Protein 6SE1 (pdb70)

Solvent-accessible surface area: 11658 Å² total; per-residue (Å²): 87,124,24,62,89,15,124,84,7,89,115,93,23,129,46,42,135,14,6,56,28,62,88,5,12,30,22,109,60,115,38,5,80,98,76,29,2,18,79,118,36,109,69,0,0,0,0,2,0,6,12,11,0,0,2,2,31,20,0,0,28,77,22,14,107,107,120,71,32,102,36,59,19,0,0,18,1,10,3,61,0,4,0,0,38,40,128,15,131,3,81,94,123,44,44,0,60,72,17,3,77,46,2,28,86,8,0,127,130,14,92,3,59,0,0,0,0,4,2,19,4,114,28,122,14,17,27,160,71,59,112,105,1,16,62,24,0,50,92,2,8,85,70,0,93,137,9,3,99,141,16,67,7,0,2,1,1,3,9,12,3,6,105,38,49,0,1,114,11,0,10,55,36,51,81,117,103,154,142,87,3,75,98,57,7,91,76,18,31,20,88,70,0,43,100,6,3,57,58,1,47,118,54,0,74,98,40,47,15,66,35,9,22,0,30,120,15,4,20,82,145,71,6,1,10,0,13,72,23,140,7,8,85,90,0,6,4,0,0,96,1,18,10,3,100,36,0,0,30,56,0,0,116,89,1,0,99,110,1,19,170

InterPro domains:
  IPR002656 Acyltransferase 3 domain [PF01757] (9-330)
  IPR036514 SGNH hydrolase superfamily [G3DSA:3.40.50.1110] (411-636)
  IPR043968 SGNH domain [PF19040] (414-631)
  IPR050879 Acyltransferase 3 [PTHR23028] (4-528)

Radius of gyration: 17.95 Å; Cα contacts (8 Å, |Δi|>4): 524; chains: 1; bounding box: 44×38×51 Å

CATH classification: 3.40.50.1110

Structure (mmCIF, N/CA/C/O backbone):
data_6SE1
#
_entry.id   6SE1
#
_cell.length_a   55.740
_cell.length_b   58.430
_cell.length_c   90.030
_cell.angle_alpha   90.000
_cell.angle_beta   90.000
_cell.angle_gamma   90.000
#
_symmetry.space_group_name_H-M   'P 21 21 21'
#
loop_
_entity.id
_entity.type
_entity.pdbx_description
1 polymer 'Putative lipopolysaccharide modification acyltransferase'
2 non-polymer 'SULFATE ION'
3 non-polymer DI(HYDROXYETHYL)ETHER
4 water water
#
loop_
_atom_site.group_PDB
_atom_site.id
_atom_site.type_symbol
_atom_site.label_atom_id
_atom_site.label_alt_id
_atom_site.label_comp_id
_atom_site.label_asym_id
_atom_site.label_entity_id
_atom_site.label_seq_id
_atom_site.pdbx_PDB_ins_code
_atom_site.Cartn_x
_atom_site.Cartn_y
_atom_site.Cartn_z
_atom_site.occupancy
_atom_site.B_iso_or_equiv
_atom_site.auth_seq_id
_atom_site.auth_comp_id
_atom_site.auth_asym_id
_atom_site.auth_atom_id
_atom_site.pdbx_PDB_model_num
ATOM 1 N N . GLY A 1 1 ? 17.669 52.422 6.644 1.000 42.869 380 GLY A N 1
ATOM 2 C CA . GLY A 1 1 ? 17.374 53.713 5.964 1.000 32.892 380 GLY A CA 1
ATOM 3 C C . GLY A 1 1 ? 16.340 53.546 4.860 1.000 29.368 380 GLY A C 1
ATOM 4 O O . GLY A 1 1 ? 15.264 52.965 5.116 1.000 30.466 380 GLY A O 1
ATOM 10 N N . GLU A 1 2 ? 16.650 54.034 3.660 1.000 26.108 381 GLU A N 1
ATOM 11 C CA . GLU A 1 2 ? 15.746 53.954 2.483 1.000 23.567 381 GLU A CA 1
ATOM 12 C C . GLU A 1 2 ? 15.505 52.485 2.108 1.000 19.398 381 GLU A C 1
ATOM 13 O O . GLU A 1 2 ? 14.361 52.166 1.747 1.000 20.377 381 GLU A O 1
ATOM 25 N N . TYR A 1 3 ? 16.514 51.609 2.198 1.000 17.475 382 TYR A N 1
ATOM 26 C CA . TYR A 1 3 ? 16.338 50.182 1.812 1.000 16.136 382 TYR A CA 1
ATOM 27 C C . TYR A 1 3 ? 15.356 49.513 2.789 1.000 15.667 382 TYR A C 1
ATOM 28 O O . TYR A 1 3 ? 14.444 48.797 2.344 1.000 15.470 382 TYR A O 1
ATOM 46 N N . ALA A 1 4 ? 15.495 49.755 4.098 1.000 16.889 383 ALA A N 1
ATOM 47 C CA . ALA A 1 4 ? 14.649 49.111 5.135 1.000 18.312 383 ALA A CA 1
ATOM 48 C C . ALA A 1 4 ? 13.172 49.538 5.016 1.000 18.192 383 ALA A C 1
ATOM 49 O O . ALA A 1 4 ? 12.281 48.769 5.462 1.000 19.873 383 ALA A O 1
ATOM 56 N N . SER A 1 5 ? 12.897 50.707 4.436 1.000 17.991 384 SER A N 1
ATOM 57 C CA A SER A 1 5 ? 11.522 51.263 4.316 0.500 18.585 384 SER A CA 1
ATOM 58 C CA B SER A 1 5 ? 11.522 51.266 4.315 0.500 18.637 384 SER A CA 1
ATOM 59 C C . SER A 1 5 ? 10.722 50.575 3.197 1.000 17.331 384 SER A C 1
ATOM 60 O O . SER A 1 5 ? 9.489 50.739 3.170 1.000 18.974 384 SER A O 1
ATOM 74 N N . VAL A 1 6 ? 11.373 49.845 2.286 1.000 14.789 385 VAL A N 1
ATOM 75 C CA . VAL A 1 6 ? 10.632 49.161 1.186 1.000 13.108 385 VAL A CA 1
ATOM 76 C C . VAL A 1 6 ? 10.165 47.789 1.693 1.000 13.416 385 VAL A C 1
ATOM 77 O O . VAL A 1 6 ? 10.941 46.813 1.613 1.000 15.636 385 VAL A O 1
ATOM 90 N N . THR A 1 7 ? 8.925 47.707 2.174 1.000 14.074 386 THR A N 1
ATOM 91 C CA . THR A 1 7 ? 8.365 46.473 2.786 1.000 15.711 386 THR A CA 1
ATOM 92 C C . THR A 1 7 ? 7.309 45.828 1.877 1.000 15.753 386 THR A C 1
ATOM 93 O O . THR A 1 7 ? 7.056 44.613 2.064 1.000 20.147 386 THR A O 1
ATOM 104 N N . ASP A 1 8 ? 6.745 46.565 0.904 1.000 12.434 387 ASP A N 1
ATOM 105 C CA . ASP A 1 8 ? 5.761 46.039 -0.081 1.000 11.799 387 ASP A CA 1
ATOM 106 C C . ASP A 1 8 ? 6.375 46.225 -1.474 1.000 10.896 387 ASP A C 1
ATOM 107 O O . ASP A 1 8 ? 6.149 47.284 -2.115 1.000 11.449 387 ASP A O 1
ATOM 116 N N . VAL A 1 9 ? 7.196 45.275 -1.925 1.000 10.487 388 VAL A N 1
ATOM 117 C CA . VAL A 1 9 ? 8.004 45.467 -3.164 1.000 10.388 388 VAL A CA 1
ATOM 118 C C . VAL A 1 9 ? 7.081 45.601 -4.388 1.000 10.185 388 VAL A C 1
ATOM 119 O O . VAL A 1 9 ? 7.425 46.388 -5.318 1.000 10.482 388 VAL A O 1
ATOM 132 N N . TYR A 1 10 ? 5.974 44.864 -4.456 1.000 10.576 389 TYR A N 1
ATOM 133 C CA . TYR A 1 10 ? 5.139 44.873 -5.692 1.000 10.967 389 TYR A CA 1
ATOM 134 C C . TYR A 1 10 ? 4.467 46.248 -5.833 1.000 11.229 389 TYR A C 1
ATOM 135 O O . TYR A 1 10 ? 4.415 46.802 -6.953 1.000 11.607 389 TYR A O 1
ATOM 153 N N . ASN A 1 11 ? 4.004 46.834 -4.727 1.000 11.503 390 ASN A N 1
ATOM 154 C CA . ASN A 1 11 ? 3.432 48.203 -4.758 1.000 12.572 390 ASN A CA 1
ATOM 155 C C . ASN A 1 11 ? 4.550 49.219 -5.034 1.000 11.234 390 ASN A C 1
ATOM 156 O O . ASN A 1 11 ? 4.375 50.079 -5.911 1.000 12.281 390 ASN A O 1
ATOM 167 N N . TYR A 1 12 ? 5.688 49.127 -4.342 1.000 11.076 391 TYR A N 1
ATOM 168 C CA . TYR A 1 12 ? 6.773 50.135 -4.479 1.000 11.042 391 TYR A CA 1
ATOM 169 C C . TYR A 1 12 ? 7.254 50.229 -5.932 1.000 10.797 391 TYR A C 1
ATOM 170 O O . TYR A 1 12 ? 7.403 51.351 -6.454 1.000 12.088 391 TYR A O 1
ATOM 188 N N . TYR A 1 13 ? 7.525 49.087 -6.554 1.000 10.520 392 TYR A N 1
ATOM 189 C CA . TYR A 1 13 ? 8.113 49.027 -7.921 1.000 10.744 392 TYR A CA 1
ATOM 190 C C . TYR A 1 13 ? 7.017 49.056 -9.005 1.000 10.687 392 TYR A C 1
ATOM 191 O O . TYR A 1 13 ? 7.366 48.920 -10.193 1.000 12.523 392 TYR A O 1
ATOM 209 N N . LYS A 1 14 ? 5.736 49.253 -8.669 1.000 10.255 393 LYS A N 1
ATOM 210 C CA . LYS A 1 14 ? 4.634 49.327 -9.683 1.000 10.106 393 LYS A CA 1
ATOM 211 C C . LYS A 1 14 ? 4.720 48.093 -10.605 1.000 9.773 393 LYS A C 1
ATOM 212 O O . LYS A 1 14 ? 4.800 48.226 -11.852 1.000 10.081 393 LYS A O 1
ATOM 231 N N . TYR A 1 15 ? 4.700 46.901 -10.011 1.000 10.333 394 TYR A N 1
ATOM 232 C CA . TYR A 1 15 ? 5.032 45.620 -10.696 1.000 11.120 394 TYR A CA 1
ATOM 233 C C . TYR A 1 15 ? 4.073 45.332 -11.861 1.000 10.158 394 TYR A C 1
ATOM 234 O O . TYR A 1 15 ? 4.519 44.775 -12.892 1.000 11.694 394 TYR A O 1
ATOM 252 N N . GLY A 1 16 ? 2.790 45.665 -11.727 1.000 9.766 395 GLY A N 1
ATOM 253 C CA . GLY A 1 16 ? 1.863 45.522 -12.870 1.000 9.722 395 GLY A CA 1
ATOM 254 C C . GLY A 1 16 ? 2.303 46.368 -14.066 1.000 9.303 395 GLY A C 1
ATOM 255 O O . GLY A 1 16 ? 2.425 45.855 -15.215 1.000 9.739 395 GLY A O 1
ATOM 259 N N . GLU A 1 17 ? 2.542 47.659 -13.843 1.000 9.190 396 GLU A N 1
ATOM 260 C CA . GLU A 1 17 ? 3.020 48.558 -14.927 1.000 9.309 396 GLU A CA 1
ATOM 261 C C . GLU A 1 17 ? 4.340 48.016 -15.498 1.000 8.507 396 GLU A C 1
ATOM 262 O O . GLU A 1 17 ? 4.531 48.057 -16.747 1.000 8.950 396 GLU A O 1
ATOM 274 N N . LEU A 1 18 ? 5.239 47.533 -14.638 1.000 8.888 397 LEU A N 1
ATOM 275 C CA A LEU A 1 18 ? 6.567 47.073 -15.125 0.500 9.841 397 LEU A CA 1
ATOM 276 C CA B LEU A 1 18 ? 6.563 47.001 -15.047 0.500 9.738 397 LEU A CA 1
ATOM 277 C C . LEU A 1 18 ? 6.395 45.984 -16.194 1.000 8.849 397 LEU A C 1
ATOM 278 O O . LEU A 1 18 ? 7.177 46.006 -17.175 1.000 9.925 397 LEU A O 1
ATOM 308 N N . LEU A 1 19 ? 5.448 45.064 -16.032 1.000 8.162 398 LEU A N 1
ATOM 309 C CA . LEU A 1 19 ? 5.282 43.890 -16.930 1.000 8.239 398 LEU A CA 1
ATOM 310 C C . LEU A 1 19 ? 4.260 44.148 -18.059 1.000 8.279 398 LEU A C 1
ATOM 311 O O . LEU A 1 19 ? 4.070 43.251 -18.916 1.000 8.657 398 LEU A O 1
ATOM 327 N N . ARG A 1 20 ? 3.617 45.314 -18.073 1.000 8.759 399 ARG A N 1
ATOM 328 C CA . ARG A 1 20 ? 2.439 45.620 -18.943 1.000 8.762 399 ARG A CA 1
ATOM 329 C C . ARG A 1 20 ? 1.269 44.686 -18.565 1.000 8.471 399 ARG A C 1
ATOM 330 O O . ARG A 1 20 ? 0.482 44.247 -19.444 1.000 8.628 399 ARG A O 1
ATOM 351 N N . GLY A 1 21 ? 1.097 44.454 -17.264 1.000 8.990 400 GLY A N 1
ATOM 352 C CA . GLY A 1 21 ? -0.083 43.753 -16.723 1.000 9.461 400 GLY A CA 1
ATOM 353 C C . GLY A 1 21 ? -1.394 44.422 -17.111 1.000 10.151 400 GLY A C 1
ATOM 354 O O . GLY A 1 21 ? -1.458 45.673 -17.199 1.000 10.597 400 GLY A O 1
ATOM 358 N N . GLY A 1 22 ? -2.394 43.608 -17.441 1.000 10.754 401 GLY A N 1
ATOM 359 C CA . GLY A 1 22 ? -3.722 44.092 -17.850 1.000 11.875 401 GLY A CA 1
ATOM 360 C C . GLY A 1 22 ? -3.763 44.592 -19.289 1.000 10.370 401 GLY A C 1
ATOM 361 O O . GLY A 1 22 ? -4.864 44.979 -19.721 1.000 12.066 401 GLY A O 1
ATOM 365 N N . ILE A 1 23 ? -2.620 44.619 -19.993 1.000 9.182 402 ILE A N 1
ATOM 366 C CA . ILE A 1 23 ? -2.504 45.134 -21.392 1.000 9.476 402 ILE A CA 1
ATOM 367 C C . ILE A 1 23 ? -2.035 43.984 -22.300 1.000 9.255 402 ILE A C 1
ATOM 368 O O . ILE A 1 23 ? -2.811 43.553 -23.183 1.000 9.676 402 ILE A O 1
ATOM 384 N N . CYS A 1 24 ? -0.817 43.478 -22.068 1.000 8.955 403 CYS A N 1
ATOM 385 C CA . CYS A 1 24 ? -0.241 42.338 -22.837 1.000 9.299 403 CYS A CA 1
ATOM 386 C C . CYS A 1 24 ? 0.108 41.142 -21.938 1.000 8.852 403 CYS A C 1
ATOM 387 O O . CYS A 1 24 ? 0.284 40.018 -22.469 1.000 10.234 403 CYS A O 1
ATOM 394 N N . HIS A 1 25 ? 0.216 41.350 -20.625 1.000 8.305 404 HIS A N 1
ATOM 395 C CA . HIS A 1 25 ? 0.637 40.310 -19.653 1.000 8.221 404 HIS A CA 1
ATOM 396 C C . HIS A 1 25 ? -0.596 39.844 -18.868 1.000 8.240 404 HIS A C 1
ATOM 397 O O . HIS A 1 25 ? -1.295 40.689 -18.264 1.000 8.884 404 HIS A O 1
ATOM 412 N N . SER A 1 26 ? -0.869 38.544 -18.878 1.000 8.389 405 SER A N 1
ATOM 413 C CA . SER A 1 26 ? -2.013 37.923 -18.154 1.000 8.713 405 SER A CA 1
ATOM 414 C C . SER A 1 26 ? -3.352 38.519 -18.638 1.000 9.656 405 SER A C 1
ATOM 415 O O . SER A 1 26 ? -4.172 38.936 -17.794 1.000 10.979 405 SER A O 1
ATOM 423 N N . VAL A 1 27 ? -3.575 38.530 -19.966 1.000 9.466 406 VAL A N 1
ATOM 424 C CA . VAL A 1 27 ? -4.853 39.018 -20.568 1.000 10.301 406 VAL A CA 1
ATOM 425 C C . VAL A 1 27 ? -5.491 37.929 -21.441 1.000 10.247 406 VAL A C 1
ATOM 426 O O . VAL A 1 27 ? -4.802 36.991 -21.892 1.000 10.399 406 VAL A O 1
ATOM 439 N N . GLN A 1 28 ? -6.786 38.091 -21.714 1.000 10.376 407 GLN A N 1
ATOM 440 C CA . GLN A 1 28 ? -7.519 37.242 -22.687 1.000 11.712 407 GLN A CA 1
ATOM 441 C C . GLN A 1 28 ? -7.031 37.559 -24.113 1.000 10.790 407 GLN A C 1
ATOM 442 O O . GLN A 1 28 ? -6.591 38.696 -24.392 1.000 10.978 407 GLN A O 1
ATOM 456 N N . LEU A 1 29 ? -7.122 36.577 -25.008 1.000 11.300 408 LEU A N 1
ATOM 457 C CA . LEU A 1 29 ? -6.588 36.709 -26.393 1.000 11.645 408 LEU A CA 1
ATOM 458 C C . LEU A 1 29 ? -7.248 37.882 -27.139 1.000 12.098 408 LEU A C 1
ATOM 459 O O . LEU A 1 29 ? -6.516 38.625 -27.828 1.000 11.822 408 LEU A O 1
ATOM 475 N N . THR A 1 30 ? -8.566 38.075 -27.038 1.000 11.918 409 THR A N 1
ATOM 476 C CA . THR A 1 30 ? -9.220 39.185 -27.789 1.000 12.935 409 THR A CA 1
ATOM 477 C C . THR A 1 30 ? -8.705 40.549 -27.288 1.000 11.657 409 THR A C 1
ATOM 478 O O . THR A 1 30 ? -8.582 41.490 -28.103 1.000 12.858 409 THR A O 1
ATOM 489 N N . ALA A 1 31 ? -8.362 40.670 -25.999 1.000 11.209 410 ALA A N 1
ATOM 490 C CA . ALA A 1 31 ? -7.777 41.912 -25.433 1.000 11.284 410 ALA A CA 1
ATOM 491 C C . ALA A 1 31 ? -6.341 42.088 -25.954 1.000 11.059 410 ALA A C 1
ATOM 492 O O . ALA A 1 31 ? -5.984 43.206 -26.372 1.000 11.422 410 ALA A O 1
ATOM 499 N N . ALA A 1 32 ? -5.523 41.030 -25.935 1.000 10.687 411 ALA A N 1
ATOM 500 C CA . ALA A 1 32 ? -4.126 41.079 -26.430 1.000 11.044 411 ALA A CA 1
ATOM 501 C C . ALA A 1 32 ? -4.114 41.619 -27.870 1.000 11.081 411 ALA A C 1
ATOM 502 O O . ALA A 1 32 ? -3.300 42.506 -28.210 1.000 11.536 411 ALA A O 1
ATOM 509 N N . ILE A 1 33 ? -4.980 41.089 -28.730 1.000 10.901 412 ILE A N 1
ATOM 510 C CA A ILE A 1 33 ? -4.970 41.499 -30.162 0.500 11.156 412 ILE A CA 1
ATOM 511 C CA B ILE A 1 33 ? -5.039 41.481 -30.170 0.500 11.620 412 ILE A CA 1
ATOM 512 C C . ILE A 1 33 ? -5.469 42.951 -30.279 1.000 11.243 412 ILE A C 1
ATOM 513 O O . ILE A 1 33 ? -4.800 43.750 -30.978 1.000 11.291 412 ILE A O 1
ATOM 543 N N . SER A 1 34 ? -6.575 43.300 -29.622 1.000 11.083 413 SER A N 1
ATOM 544 C CA . SER A 1 34 ? -7.157 44.669 -29.682 1.000 11.650 413 SER A CA 1
ATOM 545 C C . SER A 1 34 ? -6.164 45.717 -29.136 1.000 11.153 413 SER A C 1
ATOM 546 O O . SER A 1 34 ? -6.109 46.848 -29.661 1.000 12.640 413 SER A O 1
ATOM 554 N N . ASN A 1 35 ? -5.376 45.358 -28.117 1.000 10.843 414 ASN A N 1
ATOM 555 C CA . ASN A 1 35 ? -4.411 46.290 -27.477 1.000 10.667 414 ASN A CA 1
ATOM 556 C C . ASN A 1 35 ? -3.133 46.459 -28.315 1.000 10.913 414 ASN A C 1
ATOM 557 O O . ASN A 1 35 ? -2.270 47.259 -27.916 1.000 13.168 414 ASN A O 1
ATOM 568 N N . GLY A 1 36 ? -2.967 45.732 -29.425 1.000 10.386 415 GLY A N 1
ATOM 569 C CA . GLY A 1 36 ? -1.775 45.894 -30.288 1.000 11.302 415 GLY A CA 1
ATOM 570 C C . GLY A 1 36 ? -0.552 45.128 -29.791 1.000 11.102 415 GLY A C 1
ATOM 571 O O . GLY A 1 36 ? 0.577 45.505 -30.137 1.000 12.509 415 GLY A O 1
ATOM 575 N N . CYS A 1 37 ? -0.745 44.057 -29.020 1.000 10.270 416 CYS A N 1
ATOM 576 C CA . CYS A 1 37 ? 0.363 43.264 -28.431 1.000 10.649 416 CYS A CA 1
ATOM 577 C C . CYS A 1 37 ? 1.029 42.347 -29.463 1.000 10.392 416 CYS A C 1
ATOM 578 O O . CYS A 1 37 ? 2.154 41.877 -29.209 1.000 11.365 416 CYS A O 1
ATOM 585 N N . ILE A 1 38 ? 0.353 42.053 -30.572 1.000 10.178 417 ILE A N 1
ATOM 586 C CA . ILE A 1 38 ? 0.891 41.158 -31.639 1.000 10.852 417 ILE A CA 1
ATOM 587 C C . ILE A 1 38 ? 1.072 41.999 -32.904 1.000 11.341 417 ILE A C 1
ATOM 588 O O . ILE A 1 38 ? 0.071 42.329 -33.569 1.000 13.565 417 ILE A O 1
ATOM 604 N N . LYS A 1 39 ? 2.317 42.367 -33.195 1.000 11.127 418 LYS A N 1
ATOM 605 C CA . LYS A 1 39 ? 2.633 43.191 -34.391 1.000 11.536 418 LYS A CA 1
ATOM 606 C C . LYS A 1 39 ? 2.706 42.289 -35.630 1.000 12.005 418 LYS A C 1
ATOM 607 O O . LYS A 1 39 ? 3.033 41.090 -35.514 1.000 12.018 418 LYS A O 1
ATOM 626 N N . ASN A 1 40 ? 2.474 42.855 -36.808 1.000 14.102 419 ASN A N 1
ATOM 627 C CA . ASN A 1 40 ? 2.623 42.068 -38.061 1.000 16.426 419 ASN A CA 1
ATOM 628 C C . ASN A 1 40 ? 3.695 42.663 -38.989 1.000 17.760 419 ASN A C 1
ATOM 629 O O . ASN A 1 40 ? 3.920 42.058 -40.028 1.000 20.739 419 ASN A O 1
ATOM 640 N N . GLY A 1 41 ? 4.401 43.726 -38.604 1.000 19.208 420 GLY A N 1
ATOM 641 C CA . GLY A 1 41 ? 5.445 44.334 -39.454 1.000 20.462 420 GLY A CA 1
ATOM 642 C C . GLY A 1 41 ? 6.739 43.523 -39.566 1.000 19.521 420 GLY A C 1
ATOM 643 O O . GLY A 1 41 ? 6.889 42.471 -38.902 1.000 21.191 420 GLY A O 1
ATOM 647 N N . LYS A 1 42 ? 7.652 44.003 -40.427 1.000 19.796 421 LYS A N 1
ATOM 648 C CA . LYS A 1 42 ? 9.069 43.543 -40.530 1.000 17.832 421 LYS A CA 1
ATOM 649 C C . LYS A 1 42 ? 9.810 43.874 -39.220 1.000 14.586 421 LYS A C 1
ATOM 650 O O . LYS A 1 42 ? 9.352 44.744 -38.440 1.000 14.781 421 LYS A O 1
ATOM 659 N N . HIS A 1 43 ? 10.950 43.221 -38.996 1.000 13.336 422 HIS A N 1
ATOM 660 C CA . HIS A 1 43 ? 11.842 43.482 -37.831 1.000 13.122 422 HIS A CA 1
ATOM 661 C C . HIS A 1 43 ? 11.065 43.340 -36.509 1.000 11.653 422 HIS A C 1
ATOM 662 O O . HIS A 1 43 ? 11.315 44.112 -35.554 1.000 11.951 422 HIS A O 1
ATOM 677 N N . ASN A 1 44 ? 10.225 42.310 -36.421 1.000 11.226 423 ASN A N 1
ATOM 678 C CA . ASN A 1 44 ? 9.391 42.002 -35.226 1.000 10.846 423 ASN A CA 1
ATOM 679 C C . ASN A 1 44 ? 10.128 41.027 -34.295 1.000 10.137 423 ASN A C 1
ATOM 680 O O . ASN A 1 44 ? 10.493 39.914 -34.747 1.000 10.817 423 ASN A O 1
ATOM 691 N N . ILE A 1 45 ? 10.318 41.440 -33.031 1.000 10.296 424 ILE A N 1
ATOM 692 C CA . ILE A 1 45 ? 10.863 40.592 -31.934 1.000 10.020 424 ILE A CA 1
ATOM 693 C C . ILE A 1 45 ? 9.681 40.178 -31.041 1.000 9.502 424 ILE A C 1
ATOM 694 O O . ILE A 1 45 ? 9.063 41.058 -30.410 1.000 9.840 424 ILE A O 1
ATOM 710 N N . PHE A 1 46 ? 9.349 38.889 -31.038 1.000 9.092 425 PHE A N 1
ATOM 711 C CA . PHE A 1 46 ? 8.115 38.329 -30.416 1.000 9.373 425 PHE A CA 1
ATOM 712 C C . PHE A 1 46 ? 8.500 37.651 -29.097 1.000 9.271 425 PHE A C 1
ATOM 713 O O . PHE A 1 46 ? 9.099 36.556 -29.128 1.000 9.675 425 PHE A O 1
ATOM 730 N N . ILE A 1 47 ? 8.187 38.298 -27.968 1.000 8.744 426 ILE A N 1
ATOM 731 C CA . ILE A 1 47 ? 8.499 37.763 -26.617 1.000 8.874 426 ILE A CA 1
ATOM 732 C C . ILE A 1 47 ? 7.415 36.776 -26.163 1.000 8.637 426 ILE A C 1
ATOM 733 O O . ILE A 1 47 ? 6.226 37.152 -26.156 1.000 8.930 426 ILE A O 1
ATOM 749 N N . ILE A 1 48 ? 7.816 35.580 -25.717 1.000 8.432 427 ILE A N 1
ATOM 750 C CA . ILE A 1 48 ? 6.882 34.594 -25.092 1.000 8.675 427 ILE A CA 1
ATOM 751 C C . ILE A 1 48 ? 7.470 34.056 -23.777 1.000 8.170 427 ILE A C 1
ATOM 752 O O . ILE A 1 48 ? 8.685 33.899 -23.649 1.000 8.986 427 ILE A O 1
ATOM 768 N N . GLY A 1 49 ? 6.582 33.736 -22.834 1.000 8.179 428 GLY A N 1
ATOM 769 C CA . GLY A 1 49 ? 6.919 33.047 -21.578 1.000 8.162 428 GLY A CA 1
ATOM 770 C C . GLY A 1 49 ? 6.161 33.608 -20.389 1.000 7.667 428 GLY A C 1
ATOM 771 O O . GLY A 1 49 ? 5.020 34.070 -20.537 1.000 8.196 428 GLY A O 1
ATOM 775 N N . ASP A 1 50 ? 6.767 33.484 -19.205 1.000 8.079 429 ASP A N 1
ATOM 776 C CA . ASP A 1 50 ? 6.112 33.837 -17.924 1.000 8.057 429 ASP A CA 1
ATOM 777 C C . ASP A 1 50 ? 6.510 35.267 -17.513 1.000 7.986 429 ASP A C 1
ATOM 778 O O . ASP A 1 50 ? 6.879 36.089 -18.389 1.000 7.971 429 ASP A O 1
ATOM 787 N N . SER A 1 51 ? 6.416 35.637 -16.227 1.000 8.258 430 SER A N 1
ATOM 788 C CA A SER A 1 51 ? 6.773 37.014 -15.798 0.700 7.993 430 SER A CA 1
ATOM 789 C CA B SER A 1 51 ? 6.768 37.018 -15.797 0.300 8.424 430 SER A CA 1
ATOM 790 C C . SER A 1 51 ? 8.271 37.303 -15.992 1.000 8.236 430 SER A C 1
ATOM 791 O O . SER A 1 51 ? 8.629 38.487 -16.107 1.000 8.396 430 SER A O 1
ATOM 805 N N . TYR A 1 52 ? 9.141 36.284 -16.024 1.000 7.892 431 TYR A N 1
ATOM 806 C CA . TYR A 1 52 ? 10.578 36.511 -16.350 1.000 8.181 431 TYR A CA 1
ATOM 807 C C . TYR A 1 52 ? 10.708 36.993 -17.811 1.000 8.175 431 TYR A C 1
ATOM 808 O O . TYR A 1 52 ? 11.599 37.826 -18.122 1.000 8.992 431 TYR A O 1
ATOM 826 N N . ALA A 1 53 ? 9.862 36.491 -18.717 1.000 8.133 432 ALA A N 1
ATOM 827 C CA . ALA A 1 53 ? 9.846 36.973 -20.121 1.000 8.159 432 ALA A CA 1
ATOM 828 C C . ALA A 1 53 ? 9.262 38.392 -20.188 1.000 7.944 432 ALA A C 1
ATOM 829 O O . ALA A 1 53 ? 9.808 39.271 -20.889 1.000 8.329 432 ALA A O 1
ATOM 836 N N . ALA A 1 54 ? 8.166 38.647 -19.474 1.000 7.852 433 ALA A N 1
ATOM 837 C CA . ALA A 1 54 ? 7.567 40.004 -19.438 1.000 8.157 433 ALA A CA 1
ATOM 838 C C . ALA A 1 54 ? 8.610 41.026 -18.956 1.000 8.062 433 ALA A C 1
ATOM 839 O O . ALA A 1 54 ? 8.603 42.162 -19.446 1.000 8.546 433 ALA A O 1
ATOM 846 N N . ALA A 1 55 ? 9.458 40.664 -17.980 1.000 7.972 434 ALA A N 1
ATOM 847 C CA . ALA A 1 55 ? 10.469 41.584 -17.394 1.000 8.173 434 ALA A CA 1
ATOM 848 C C . ALA A 1 55 ? 11.538 42.005 -18.415 1.000 8.085 434 ALA A C 1
ATOM 849 O O . ALA A 1 55 ? 12.252 42.983 -18.138 1.000 8.874 434 ALA A O 1
ATOM 856 N N . LEU A 1 56 ? 11.647 41.299 -19.550 1.000 8.373 435 LEU A N 1
ATOM 857 C CA . LEU A 1 56 ? 12.598 41.673 -20.639 1.000 8.387 435 LEU A CA 1
ATOM 858 C C . LEU A 1 56 ? 12.101 42.908 -21.416 1.000 8.665 435 LEU A C 1
ATOM 859 O O . LEU A 1 56 ? 12.929 43.576 -22.076 1.000 9.425 435 LEU A O 1
ATOM 875 N N . PHE A 1 57 ? 10.792 43.155 -21.448 1.000 8.650 436 PHE A N 1
ATOM 876 C CA . PHE A 1 57 ? 10.217 44.222 -22.311 1.000 8.924 436 PHE A CA 1
ATOM 877 C C . PHE A 1 57 ? 10.920 45.572 -22.054 1.000 8.760 436 PHE A C 1
ATOM 878 O O . PHE A 1 57 ? 11.318 46.263 -23.016 1.000 9.606 436 PHE A O 1
ATOM 895 N N . ASN A 1 58 ? 11.049 45.986 -20.790 1.000 8.778 437 ASN A N 1
ATOM 896 C CA . ASN A 1 58 ? 11.565 47.349 -20.503 1.000 9.269 437 ASN A CA 1
ATOM 897 C C . ASN A 1 58 ? 12.959 47.549 -21.122 1.000 8.771 437 ASN A C 1
ATOM 898 O O . ASN A 1 58 ? 13.209 48.589 -21.776 1.000 9.996 437 ASN A O 1
ATOM 909 N N . GLY A 1 59 ? 13.877 46.616 -20.903 1.000 9.018 438 GLY A N 1
ATOM 910 C CA . GLY A 1 59 ? 15.261 46.753 -21.386 1.000 9.504 438 GLY A CA 1
ATOM 911 C C . GLY A 1 59 ? 15.337 46.717 -22.902 1.000 9.753 438 GLY A C 1
ATOM 912 O O . GLY A 1 59 ? 16.138 47.472 -23.484 1.000 10.376 438 GLY A O 1
ATOM 916 N N . LEU A 1 60 ? 14.550 45.854 -23.540 1.000 9.245 439 LEU A N 1
ATOM 917 C CA . LEU A 1 60 ? 14.570 45.774 -25.023 1.000 9.538 439 LEU A CA 1
ATOM 918 C C . LEU A 1 60 ? 14.026 47.074 -25.635 1.000 9.578 439 LEU A C 1
ATOM 919 O O . LEU A 1 60 ? 14.622 47.582 -26.620 1.000 10.793 439 LEU A O 1
ATOM 935 N N . SER A 1 61 ? 12.919 47.588 -25.098 1.000 9.659 440 SER A N 1
ATOM 936 C CA A SER A 1 61 ? 12.303 48.878 -25.512 0.500 10.191 440 SER A CA 1
ATOM 937 C CA B SER A 1 61 ? 12.334 48.858 -25.599 0.500 11.020 440 SER A CA 1
ATOM 938 C C . SER A 1 61 ? 13.332 50.011 -25.382 1.000 10.857 440 SER A C 1
ATOM 939 O O . SER A 1 61 ? 13.495 50.838 -26.303 1.000 11.776 440 SER A O 1
ATOM 953 N N . HIS A 1 62 ? 14.024 50.053 -24.239 1.000 11.285 441 HIS A N 1
ATOM 954 C CA . HIS A 1 62 ? 15.050 51.097 -23.974 1.000 11.776 441 HIS A CA 1
ATOM 955 C C . HIS A 1 62 ? 16.200 51.003 -24.987 1.000 11.576 441 HIS A C 1
ATOM 956 O O . HIS A 1 62 ? 16.659 52.064 -25.482 1.000 12.734 441 HIS A O 1
ATOM 971 N N . TYR A 1 63 ? 16.660 49.787 -25.274 1.000 11.712 442 TYR A N 1
ATOM 972 C CA . TYR A 1 63 ? 17.777 49.553 -26.229 1.000 11.866 442 TYR A CA 1
ATOM 973 C C . TYR A 1 63 ? 17.379 50.071 -27.623 1.000 12.212 442 TYR A C 1
ATOM 974 O O . TYR A 1 63 ? 18.145 50.825 -28.286 1.000 13.192 442 TYR A O 1
ATOM 992 N N . ILE A 1 64 ? 16.196 49.672 -28.095 1.000 11.632 443 ILE A N 1
ATOM 993 C CA . ILE A 1 64 ? 15.677 50.096 -29.431 1.000 12.502 443 ILE A CA 1
ATOM 994 C C . ILE A 1 64 ? 15.574 51.631 -29.486 1.000 13.510 443 ILE A C 1
ATOM 995 O O . 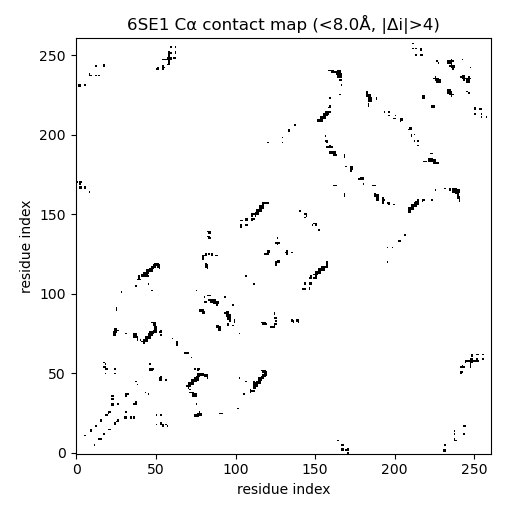ILE A 1 64 ? 16.039 52.246 -30.480 1.000 13.718 443 ILE A O 1
ATOM 1011 N N . ASP A 1 65 ? 14.994 52.258 -28.465 1.000 13.289 444 ASP A N 1
ATOM 1012 C CA . ASP A 1 65 ? 14.783 53.729 -28.430 1.000 14.987 444 ASP A CA 1
ATOM 1013 C C . ASP A 1 65 ? 16.147 54.437 -28.450 1.000 15.686 444 ASP A C 1
ATOM 1014 O O . ASP A 1 65 ? 16.296 55.406 -29.229 1.000 17.574 444 ASP A O 1
ATOM 1023 N N . ASN A 1 66 ? 17.107 53.988 -27.635 1.000 15.666 445 ASN A N 1
ATOM 1024 C CA . ASN A 1 66 ? 18.449 54.623 -27.516 1.000 16.850 445 ASN A CA 1
ATOM 1025 C C . ASN A 1 66 ? 19.213 54.519 -28.846 1.000 17.453 445 ASN A C 1
ATOM 1026 O O . ASN A 1 66 ? 19.926 55.489 -29.205 1.000 20.419 445 ASN A O 1
ATOM 1037 N N . LYS A 1 67 ? 19.068 53.408 -29.572 1.000 16.486 446 LYS A N 1
ATOM 1038 C CA . LYS A 1 67 ? 19.815 53.158 -30.838 1.000 18.078 446 LYS A CA 1
ATOM 1039 C C . LYS A 1 67 ? 19.113 53.832 -32.028 1.000 17.814 446 LYS A C 1
ATOM 1040 O O . LYS A 1 67 ? 19.736 53.911 -33.103 1.000 21.279 446 LYS A O 1
ATOM 1055 N N . GLY A 1 68 ? 17.865 54.284 -31.880 1.000 16.892 447 GLY A N 1
ATOM 1056 C CA . GLY A 1 68 ? 17.047 54.768 -33.013 1.000 17.313 447 GLY A CA 1
ATOM 1057 C C . GLY A 1 68 ? 16.744 53.650 -34.001 1.000 16.683 447 GLY A C 1
ATOM 1058 O O . GLY A 1 68 ? 16.650 53.903 -35.215 1.000 18.488 447 GLY A O 1
ATOM 1062 N N . SER A 1 69 ? 16.588 52.428 -33.498 1.000 15.684 448 SER A N 1
ATOM 1063 C CA . SER A 1 69 ? 16.356 51.210 -34.317 1.000 15.690 448 SER A CA 1
ATOM 1064 C C . SER A 1 69 ? 14.918 51.185 -34.855 1.000 15.698 448 SER A C 1
ATOM 1065 O O . SER A 1 69 ? 14.001 51.682 -34.169 1.000 15.967 448 SER A O 1
ATOM 107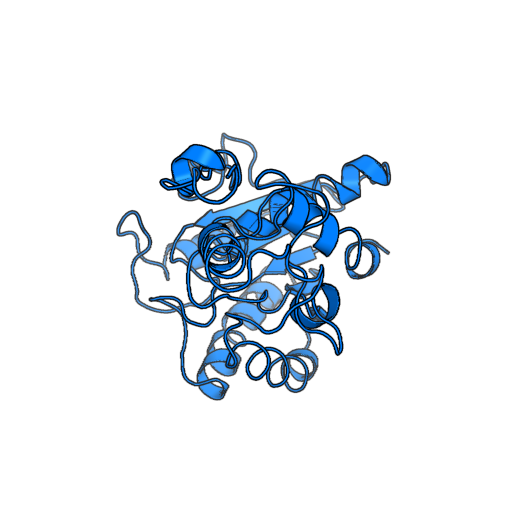3 N N . ASP A 1 70 ? 14.710 50.555 -36.015 1.000 16.002 449 ASP A N 1
ATOM 1074 C CA . ASP A 1 70 ? 13.357 50.341 -36.603 1.000 16.659 449 ASP A CA 1
ATOM 1075 C C . ASP A 1 70 ? 12.740 49.007 -36.138 1.000 15.239 449 ASP A C 1
ATOM 1076 O O . ASP A 1 70 ? 11.637 48.665 -36.609 1.000 16.512 449 ASP A O 1
ATOM 1085 N N . TYR A 1 71 ? 13.363 48.280 -35.215 1.000 13.436 450 TYR A N 1
ATOM 1086 C CA . TYR A 1 71 ? 12.784 47.011 -34.707 1.000 12.680 450 TYR A CA 1
ATOM 1087 C C . TYR A 1 71 ? 11.551 47.314 -33.835 1.000 12.211 450 TYR A C 1
ATOM 1088 O O . TYR A 1 71 ? 11.486 48.378 -33.178 1.000 12.748 450 TYR A O 1
ATOM 1106 N N . ILE A 1 72 ? 10.594 46.387 -33.835 1.000 11.493 451 ILE A N 1
ATOM 1107 C CA . ILE A 1 72 ? 9.306 46.487 -33.081 1.000 11.179 451 ILE A CA 1
ATOM 1108 C C . ILE A 1 72 ? 9.167 45.258 -32.169 1.000 10.308 451 ILE A C 1
ATOM 1109 O O . ILE A 1 72 ? 9.902 44.261 -32.357 1.000 10.490 451 ILE A O 1
ATOM 1125 N N . ILE A 1 73 ? 8.262 45.341 -31.187 1.000 9.825 452 ILE A N 1
ATOM 1126 C CA . ILE A 1 73 ? 8.151 44.319 -30.106 1.000 9.562 452 ILE A CA 1
ATOM 1127 C C . ILE A 1 73 ? 6.710 43.809 -29.993 1.000 9.560 452 ILE A C 1
ATOM 1128 O O . ILE A 1 73 ? 5.795 44.622 -29.776 1.000 10.343 452 ILE A O 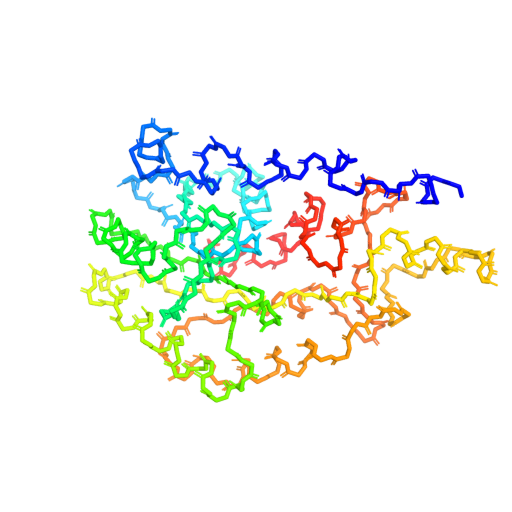1
ATOM 1144 N N . SER A 1 74 ? 6.541 42.489 -30.088 1.000 9.340 453 SER A N 1
ATOM 1145 C CA . SER A 1 74 ? 5.291 41.769 -29.737 1.000 9.336 453 SER A CA 1
ATOM 1146 C C . SER A 1 74 ? 5.471 41.082 -28.375 1.000 8.542 453 SER A C 1
ATOM 1147 O O . SER A 1 74 ? 6.630 40.724 -28.026 1.000 9.163 453 SER A O 1
ATOM 1155 N N . GLN A 1 75 ? 4.382 40.874 -27.628 1.000 8.092 454 GLN A N 1
ATOM 1156 C CA . GLN A 1 75 ? 4.476 40.241 -26.293 1.000 8.636 454 GLN A CA 1
ATOM 1157 C C . GLN A 1 75 ? 3.246 39.378 -26.033 1.000 8.267 454 GLN A C 1
ATOM 1158 O O . GLN A 1 75 ? 2.125 39.903 -26.054 1.000 8.925 454 GLN A O 1
ATOM 1172 N N . MET A 1 76 ? 3.476 38.093 -25.734 1.000 7.989 455 MET A N 1
ATOM 1173 C CA . MET A 1 76 ? 2.426 37.165 -25.232 1.000 8.225 455 MET A CA 1
ATOM 1174 C C . MET A 1 76 ? 3.014 36.438 -24.016 1.000 8.150 455 MET A C 1
ATOM 1175 O O . MET A 1 76 ? 3.734 35.422 -24.157 1.000 8.386 455 MET A O 1
ATOM 1189 N N . THR A 1 77 ? 2.765 36.986 -22.821 1.000 7.875 456 THR A N 1
ATOM 1190 C CA . THR A 1 77 ? 3.323 36.478 -21.552 1.000 8.020 456 THR A CA 1
ATOM 1191 C C . THR A 1 77 ? 2.205 36.389 -20.512 1.000 8.261 456 THR A C 1
ATOM 1192 O O . THR A 1 77 ? 1.221 37.148 -20.579 1.000 8.351 456 THR A O 1
ATOM 1203 N N . ASP A 1 78 ? 2.381 35.506 -19.520 1.000 8.184 457 ASP A N 1
ATOM 1204 C CA . ASP A 1 78 ? 1.381 35.320 -18.443 1.000 8.281 457 ASP A CA 1
ATOM 1205 C C . ASP A 1 78 ? 2.104 34.780 -17.206 1.000 8.212 457 ASP A C 1
ATOM 1206 O O . ASP A 1 78 ? 2.942 33.879 -17.332 1.000 8.314 457 ASP A O 1
ATOM 1215 N N . GLY A 1 79 ? 1.786 35.296 -16.023 1.000 8.810 458 GLY A N 1
ATOM 1216 C CA . GLY A 1 79 ? 2.393 34.805 -14.778 1.000 9.020 458 GLY A CA 1
ATOM 1217 C C . GLY A 1 79 ? 2.138 33.318 -14.600 1.000 8.993 458 GLY A C 1
ATOM 1218 O O . GLY A 1 79 ? 1.000 32.855 -14.822 1.000 9.816 458 GLY A O 1
ATOM 1222 N N . ASN A 1 80 ? 3.176 32.585 -14.207 1.000 8.845 459 ASN A N 1
ATOM 1223 C CA . ASN A 1 80 ? 3.129 31.118 -13.984 1.000 9.442 459 ASN A CA 1
ATOM 1224 C C . ASN A 1 80 ? 2.776 30.361 -15.275 1.000 9.173 459 ASN A C 1
ATOM 1225 O O . ASN A 1 80 ? 2.273 29.212 -15.190 1.000 10.423 459 ASN A O 1
ATOM 1236 N N . ALA A 1 81 ? 3.137 30.896 -16.445 1.000 8.383 460 ALA A N 1
ATOM 1237 C CA . ALA A 1 81 ? 2.959 30.199 -17.742 1.000 8.513 460 ALA A CA 1
ATOM 1238 C C . ALA A 1 81 ? 4.242 30.261 -18.576 1.000 8.099 460 ALA A C 1
ATOM 1239 O O . ALA A 1 81 ? 4.345 31.028 -19.558 1.000 8.311 460 ALA A O 1
ATOM 1246 N N . PRO A 1 82 ? 5.255 29.424 -18.237 1.000 7.961 461 PRO A N 1
ATOM 1247 C CA . PRO A 1 82 ? 6.453 29.283 -19.076 1.000 8.010 461 PRO A CA 1
ATOM 1248 C C . PRO A 1 82 ? 6.096 28.888 -20.510 1.000 8.064 461 PRO A C 1
ATOM 1249 O O . PRO A 1 82 ? 4.993 28.386 -20.750 1.000 8.426 461 PRO A O 1
ATOM 1260 N N . PRO A 1 83 ? 7.034 29.047 -21.477 1.000 8.420 462 PRO A N 1
ATOM 1261 C CA . PRO A 1 83 ? 6.823 28.602 -22.863 1.000 8.549 462 PRO A CA 1
ATOM 1262 C C . PRO A 1 83 ? 7.134 27.094 -22.994 1.000 8.964 462 PRO A C 1
ATOM 1263 O O . PRO A 1 83 ? 7.881 26.679 -23.893 1.000 9.927 462 PRO A O 1
ATOM 1274 N N . LEU A 1 84 ? 6.551 26.297 -22.087 1.000 9.087 463 LEU A N 1
ATOM 1275 C CA . LEU A 1 84 ? 6.700 24.818 -21.994 1.000 9.367 463 LEU A CA 1
ATOM 1276 C C . LEU A 1 84 ? 5.291 24.229 -21.896 1.000 9.538 463 LEU A C 1
ATOM 1277 O O . LEU A 1 84 ? 4.432 24.790 -21.184 1.000 10.564 463 LEU A O 1
ATOM 1293 N N . PHE A 1 85 ? 5.068 23.107 -22.577 1.000 9.688 464 PHE A N 1
ATOM 1294 C CA . PHE A 1 85 ? 3.760 22.416 -22.636 1.000 10.170 464 PHE A CA 1
ATOM 1295 C C . PHE A 1 85 ? 3.656 21.459 -21.445 1.000 10.813 464 PHE A C 1
ATOM 1296 O O . PHE A 1 85 ? 3.786 20.231 -21.599 1.000 13.218 464 PHE A O 1
ATOM 1313 N N . VAL A 1 86 ? 3.415 22.054 -20.274 1.000 11.308 465 VAL A N 1
ATOM 1314 C CA A VAL A 1 86 ? 3.249 21.380 -18.942 0.500 11.413 465 VAL A CA 1
ATOM 1315 C CA B VAL A 1 86 ? 3.214 21.298 -19.010 0.500 11.870 465 VAL A CA 1
ATOM 1316 C C . VAL A 1 86 ? 1.780 21.531 -18.535 1.000 10.822 465 VAL A C 1
ATOM 1317 O O . VAL A 1 86 ? 1.255 22.641 -18.693 1.000 11.617 465 VAL A O 1
ATOM 1341 N N . ASP A 1 87 ? 1.161 20.479 -17.997 1.000 10.202 466 ASP A N 1
ATOM 1342 C CA . ASP A 1 87 ? -0.274 20.540 -17.607 1.000 10.221 466 ASP A CA 1
ATOM 1343 C C . ASP A 1 87 ? -0.415 21.207 -16.232 1.000 10.632 466 ASP A C 1
ATOM 1344 O O . ASP A 1 87 ? -0.714 20.515 -15.232 1.000 13.913 466 ASP A O 1
ATOM 1353 N N . GLY A 1 88 ? -0.250 22.527 -16.201 1.000 11.274 467 GLY A N 1
ATOM 1354 C CA . GLY A 1 88 ? -0.486 23.362 -15.013 1.000 11.055 467 GLY A CA 1
ATOM 1355 C C . GLY A 1 88 ? -1.414 24.527 -15.326 1.000 10.454 467 GLY A C 1
ATOM 1356 O O . GLY A 1 88 ? -1.938 24.637 -16.484 1.000 10.910 467 GLY A O 1
ATOM 1360 N N . LYS A 1 89 ? -1.611 25.389 -14.331 1.000 11.625 468 LYS A N 1
ATOM 1361 C CA . LYS A 1 89 ? -2.508 26.562 -14.434 1.000 12.625 468 LYS A CA 1
ATOM 1362 C C . LYS A 1 89 ? -1.712 27.846 -14.216 1.000 12.689 468 LYS A C 1
ATOM 1363 O O . LYS A 1 89 ? -0.771 27.862 -13.381 1.000 13.203 468 LYS A O 1
ATOM 1382 N N . ASP A 1 90 ? -2.100 28.902 -14.922 1.000 12.706 469 ASP A N 1
ATOM 1383 C CA . ASP A 1 90 ? -1.484 30.239 -14.758 1.000 13.294 469 ASP A CA 1
ATOM 1384 C C . ASP A 1 90 ? -2.134 30.955 -13.560 1.000 15.417 469 ASP A C 1
ATOM 1385 O O . ASP A 1 90 ? -2.977 30.368 -12.843 1.000 17.213 469 ASP A O 1
ATOM 1394 N N . ASP A 1 91 ? -1.745 32.197 -13.323 1.000 15.644 470 ASP A N 1
ATOM 1395 C CA . ASP A 1 91 ? -2.246 32.959 -12.142 1.000 16.373 470 ASP A CA 1
ATOM 1396 C C . ASP A 1 91 ? -3.768 33.170 -12.200 1.000 19.003 470 ASP A C 1
ATOM 1397 O O . ASP A 1 91 ? -4.353 33.436 -11.137 1.000 23.215 470 ASP A O 1
ATOM 1406 N N . LEU A 1 92 ? -4.381 33.097 -13.387 1.000 18.884 471 LEU A N 1
ATOM 1407 C CA . LEU A 1 92 ? -5.852 33.251 -13.595 1.000 19.423 471 LEU A CA 1
ATOM 1408 C C . LEU A 1 92 ? -6.552 31.890 -13.718 1.000 19.209 471 LEU A C 1
ATOM 1409 O O . LEU A 1 92 ? -7.739 31.879 -14.110 1.000 21.296 471 LEU A O 1
ATOM 1425 N N . GLN A 1 93 ? -5.860 30.801 -13.373 1.000 18.417 472 GLN A N 1
ATOM 1426 C CA . GLN A 1 93 ? -6.400 29.416 -13.345 1.000 17.809 472 GLN A CA 1
ATOM 1427 C C . GLN A 1 93 ? -6.724 28.924 -14.766 1.000 15.617 472 GLN A C 1
ATOM 1428 O O . GLN A 1 93 ? -7.529 27.990 -14.896 1.000 16.170 472 GLN A O 1
ATOM 1442 N N . ARG A 1 94 ? -6.084 29.484 -15.797 1.000 15.149 473 ARG A N 1
ATOM 1443 C CA . ARG A 1 94 ? -6.202 28.999 -17.200 1.000 13.737 473 ARG A CA 1
ATOM 1444 C C . ARG A 1 94 ? -5.162 27.901 -17.465 1.000 11.921 473 ARG A C 1
ATOM 1445 O O . ARG A 1 94 ? -4.122 27.870 -16.805 1.000 13.467 473 ARG A O 1
ATOM 1466 N N . SER A 1 95 ? -5.401 27.064 -18.471 1.000 11.461 474 SER A N 1
ATOM 1467 C CA . SER A 1 95 ? -4.482 25.978 -18.887 1.000 10.365 474 SER A CA 1
ATOM 1468 C C . SER A 1 95 ? -3.214 26.549 -19.537 1.000 9.622 474 SER A C 1
ATOM 1469 O O . SER A 1 95 ? -3.316 27.234 -20.587 1.000 10.390 474 SER A O 1
ATOM 1477 N N . VAL A 1 96 ? -2.039 26.224 -19.001 1.000 9.651 475 VAL A N 1
ATOM 1478 C CA . VAL A 1 96 ? -0.718 26.607 -19.586 1.000 9.214 475 VAL A CA 1
ATOM 1479 C C . VAL A 1 96 ? -0.582 25.992 -20.992 1.000 8.923 475 VAL A C 1
ATOM 1480 O O . VAL A 1 96 ? -0.026 26.652 -21.919 1.000 9.052 475 VAL A O 1
ATOM 1493 N N . ILE A 1 97 ? -1.089 24.774 -21.196 1.000 8.775 476 ILE A N 1
ATOM 1494 C CA A ILE A 1 97 ? -1.047 24.150 -22.553 0.500 8.518 476 ILE A CA 1
ATOM 1495 C CA B ILE A 1 97 ? -1.115 24.113 -22.540 0.500 9.577 476 ILE A CA 1
ATOM 1496 C C . ILE A 1 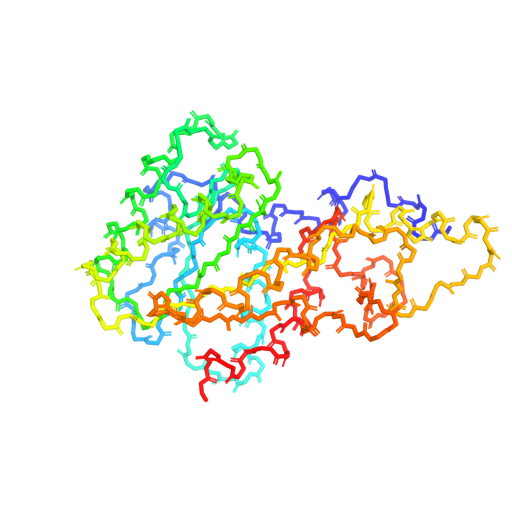97 ? -1.897 24.988 -23.526 1.000 8.751 476 ILE A C 1
ATOM 1497 O O . ILE A 1 97 ? -1.401 25.283 -24.645 1.000 9.417 476 ILE A O 1
ATOM 1527 N N . THR A 1 98 ? -3.127 25.358 -23.170 1.000 9.451 477 THR A N 1
ATOM 1528 C CA . THR A 1 98 ? -3.972 26.205 -24.063 1.000 10.057 477 THR A CA 1
ATOM 1529 C C . THR A 1 98 ? -3.250 27.530 -24.365 1.000 9.452 477 THR A C 1
ATOM 1530 O O . THR A 1 98 ? -3.254 27.984 -25.542 1.000 10.034 477 THR A O 1
ATOM 1541 N N . LEU A 1 99 ? -2.680 28.185 -23.351 1.000 9.415 478 LEU A N 1
ATOM 1542 C CA . LEU A 1 99 ? -1.983 29.483 -23.576 1.000 9.107 478 LEU A CA 1
ATOM 1543 C C . LEU A 1 99 ? -0.844 29.296 -24.587 1.000 8.706 478 LEU A C 1
ATOM 1544 O O . LEU A 1 99 ? -0.702 30.134 -25.507 1.000 9.082 478 LEU A O 1
ATOM 1560 N N . ASN A 1 100 ? -0.058 28.230 -24.469 1.000 8.657 479 ASN A N 1
ATOM 1561 C CA . ASN A 1 100 ? 1.057 27.998 -25.430 1.000 8.605 479 ASN A CA 1
ATOM 1562 C C . ASN A 1 100 ? 0.522 27.619 -26.821 1.000 8.884 479 ASN A C 1
ATOM 1563 O O . ASN A 1 100 ? 1.135 28.063 -27.823 1.000 9.178 479 ASN A O 1
ATOM 1574 N N . ASN A 1 101 ? -0.601 26.905 -26.937 1.000 8.987 480 ASN A N 1
ATOM 1575 C CA . ASN A 1 101 ? -1.211 26.665 -28.278 1.000 9.392 480 ASN A CA 1
ATOM 1576 C C . ASN A 1 101 ? -1.539 28.024 -28.931 1.000 9.206 480 ASN A C 1
ATOM 1577 O O . ASN A 1 101 ? -1.303 28.205 -30.152 1.000 9.818 480 ASN A O 1
ATOM 1588 N N . ASN A 1 102 ? -2.083 28.970 -28.164 1.000 9.204 481 ASN A N 1
ATOM 1589 C CA . ASN A 1 102 ? -2.466 30.300 -28.716 1.000 9.785 481 ASN A CA 1
ATOM 1590 C C . ASN A 1 102 ? -1.204 31.090 -29.119 1.000 9.293 481 ASN A C 1
ATOM 1591 O O . ASN A 1 102 ? -1.260 31.815 -30.143 1.000 10.092 481 ASN A O 1
ATOM 1602 N N . ARG A 1 103 ? -0.114 31.005 -28.343 1.000 9.071 482 ARG A N 1
ATOM 1603 C CA . ARG A 1 103 ? 1.165 31.692 -28.682 1.000 9.193 482 ARG A CA 1
ATOM 1604 C C . ARG A 1 103 ? 1.706 31.150 -30.021 1.000 9.370 482 ARG A C 1
ATOM 1605 O O . ARG A 1 103 ? 2.098 31.963 -30.911 1.000 9.886 482 ARG A O 1
ATOM 1626 N N . ILE A 1 104 ? 1.750 29.823 -30.192 1.000 9.392 483 ILE A N 1
ATOM 1627 C CA . ILE A 1 104 ? 2.220 29.210 -31.473 1.000 9.794 483 ILE A CA 1
ATOM 1628 C C . ILE A 1 104 ? 1.335 29.702 -32.627 1.000 9.453 483 ILE A C 1
ATOM 1629 O O . ILE A 1 104 ? 1.868 30.030 -33.714 1.000 10.468 483 ILE A O 1
ATOM 1645 N N . ASN A 1 105 ? 0.019 29.766 -32.442 1.000 9.831 484 ASN A N 1
ATOM 1646 C CA . ASN A 1 105 ? -0.904 30.183 -33.528 1.000 10.556 484 ASN A CA 1
ATOM 1647 C C . ASN A 1 105 ? -0.623 31.637 -33.950 1.000 10.196 484 ASN A C 1
ATOM 1648 O O . ASN A 1 10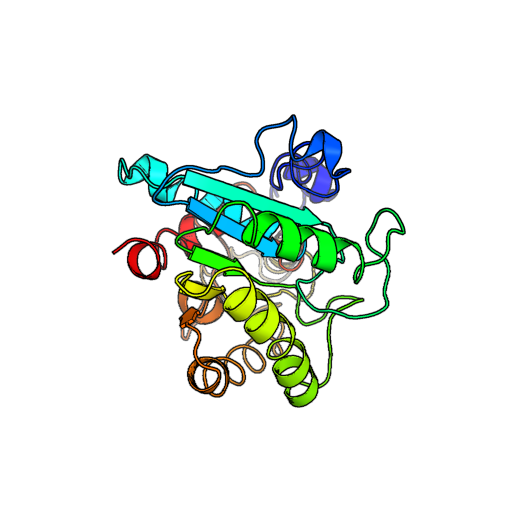5 ? -0.698 31.938 -35.166 1.000 11.028 484 ASN A O 1
ATOM 1659 N N . GLU A 1 106 ? -0.327 32.535 -33.006 1.000 9.730 485 GLU A N 1
ATOM 1660 C CA . GLU A 1 106 ? -0.036 33.956 -33.358 1.000 9.964 485 GLU A CA 1
ATOM 1661 C C . GLU A 1 106 ? 1.344 34.075 -34.029 1.000 10.064 485 GLU A C 1
ATOM 1662 O O . GLU A 1 106 ? 1.485 34.880 -34.969 1.000 10.856 485 GLU A O 1
ATOM 1674 N N . ILE A 1 107 ? 2.339 33.307 -33.587 1.000 9.987 486 ILE A N 1
ATOM 1675 C CA . ILE A 1 107 ? 3.670 33.251 -34.266 1.000 10.423 486 ILE A CA 1
ATOM 1676 C C . ILE A 1 107 ? 3.456 32.782 -35.718 1.000 10.748 486 ILE A C 1
ATOM 1677 O O . ILE A 1 107 ? 4.055 33.361 -36.662 1.000 11.405 486 ILE A O 1
ATOM 1693 N N . LYS A 1 108 ? 2.618 31.765 -35.927 1.000 10.790 487 LYS A N 1
ATOM 1694 C CA . LYS A 1 108 ? 2.307 31.277 -37.300 1.000 12.001 487 LYS A CA 1
ATOM 1695 C C . LYS A 1 108 ? 1.686 32.418 -38.123 1.000 11.993 487 LYS A C 1
ATOM 1696 O O . LYS A 1 108 ? 2.044 32.588 -39.305 1.000 13.595 487 LYS A O 1
ATOM 1715 N N . ARG A 1 109 ? 0.755 33.173 -37.545 1.000 11.828 488 ARG A N 1
ATOM 1716 C CA A ARG A 1 109 ? 0.033 34.246 -38.275 0.500 12.215 488 ARG A CA 1
ATOM 1717 C CA B ARG A 1 109 ? 0.030 34.251 -38.267 0.500 12.656 488 ARG A CA 1
ATOM 1718 C C . ARG A 1 109 ? 1.011 35.329 -38.755 1.000 12.290 488 ARG A C 1
ATOM 1719 O O . ARG A 1 109 ? 0.859 35.764 -39.914 1.000 13.836 488 ARG A O 1
ATOM 1759 N N . VAL A 1 110 ? 1.957 35.772 -37.918 1.000 11.728 489 VAL A N 1
ATOM 1760 C CA . VAL A 1 110 ? 2.736 37.008 -38.232 1.000 11.756 489 VAL A CA 1
ATOM 1761 C C . VAL A 1 110 ? 4.179 36.718 -38.674 1.000 11.754 489 VAL A C 1
ATOM 1762 O O . VAL A 1 110 ? 4.814 37.672 -39.152 1.000 12.388 489 VAL A O 1
ATOM 1775 N N . GLN A 1 111 ? 4.694 35.486 -38.572 1.000 11.642 490 GLN A N 1
ATOM 1776 C CA . GLN A 1 111 ? 6.028 35.112 -39.126 1.000 12.001 490 GLN A CA 1
ATOM 1777 C C . GLN A 1 111 ? 7.105 36.087 -38.631 1.000 11.498 490 GLN A C 1
ATOM 1778 O O . GLN A 1 111 ? 7.795 36.725 -39.439 1.000 12.645 490 GLN A O 1
ATOM 1792 N N . PRO A 1 112 ? 7.319 36.228 -37.300 1.000 10.989 491 PRO A N 1
ATOM 1793 C CA . PRO A 1 112 ? 8.244 37.249 -36.796 1.000 10.825 491 PRO A CA 1
ATOM 1794 C C . PRO A 1 112 ? 9.720 36.956 -37.132 1.000 11.633 491 PRO A C 1
ATOM 1795 O O . PRO A 1 112 ? 10.131 35.809 -37.198 1.000 13.094 491 PRO A O 1
ATOM 1806 N N . GLU A 1 113 ? 10.531 38.001 -37.267 1.000 11.422 492 GLU A N 1
ATOM 1807 C CA . GLU A 1 113 ? 11.984 37.847 -37.527 1.000 11.461 492 GLU A CA 1
ATOM 1808 C C . GLU A 1 113 ? 12.651 37.093 -36.368 1.000 11.336 492 GLU A C 1
ATOM 1809 O O . GLU A 1 113 ? 13.540 36.244 -36.634 1.000 11.898 492 GLU A O 1
ATOM 1821 N N . VAL A 1 114 ? 12.278 37.404 -35.123 1.000 10.790 493 VAL A N 1
ATOM 1822 C CA . VAL A 1 114 ? 12.886 36.801 -33.904 1.000 10.627 493 VAL A CA 1
ATOM 1823 C C . VAL A 1 114 ? 11.771 36.342 -32.954 1.000 10.662 493 VAL A C 1
ATOM 1824 O O . VAL A 1 114 ? 10.793 37.094 -32.770 1.000 10.659 493 VAL A O 1
ATOM 1837 N N . VAL A 1 115 ? 11.918 35.155 -32.364 1.000 10.372 494 VAL A N 1
ATOM 1838 C CA . VAL A 1 115 ? 11.130 34.731 -31.169 1.000 10.583 494 VAL A CA 1
ATOM 1839 C C . VAL A 1 115 ? 12.102 34.718 -29.989 1.000 10.293 494 VAL A C 1
ATOM 1840 O O . VAL A 1 115 ? 13.136 34.042 -30.067 1.000 11.291 494 VAL A O 1
ATOM 1853 N N . LEU A 1 116 ? 11.787 35.490 -28.945 1.000 9.628 495 LEU A N 1
ATOM 1854 C CA . LEU A 1 116 ? 12.630 35.656 -27.737 1.000 10.045 495 LEU A CA 1
ATOM 1855 C C . LEU A 1 116 ? 11.902 35.000 -26.565 1.000 9.540 495 LEU A C 1
ATOM 1856 O O . LEU A 1 116 ? 10.731 35.368 -26.316 1.000 10.501 495 LEU A O 1
ATOM 1872 N N . LEU A 1 117 ? 12.534 34.043 -25.875 1.000 9.371 496 LEU A N 1
ATOM 1873 C CA . LEU A 1 117 ? 11.837 33.288 -24.801 1.000 9.218 496 LEU A CA 1
ATOM 1874 C C . LEU A 1 117 ? 12.731 33.150 -23.564 1.000 9.083 496 LEU A C 1
ATOM 1875 O O . LEU A 1 117 ? 13.969 33.152 -23.667 1.000 9.409 496 LEU A O 1
ATOM 1891 N N . THR A 1 118 ? 12.081 33.016 -22.408 1.000 9.082 497 THR A N 1
ATOM 1892 C CA . THR A 1 118 ? 12.719 32.660 -21.117 1.000 8.848 497 THR A CA 1
ATOM 1893 C C . THR A 1 118 ? 11.619 32.219 -20.147 1.000 8.458 497 THR A C 1
ATOM 1894 O O . THR A 1 118 ? 10.420 32.348 -20.452 1.000 8.888 497 THR A O 1
ATOM 1905 N N . TRP A 1 119 ? 12.029 31.731 -18.980 1.000 8.607 498 TRP A N 1
ATOM 1906 C CA . TRP A 1 119 ? 11.098 31.377 -17.888 1.000 8.504 498 TRP A CA 1
ATOM 1907 C C . TRP A 1 119 ? 11.850 31.322 -16.562 1.000 8.458 498 TRP A C 1
ATOM 1908 O O . TRP A 1 119 ? 13.086 31.363 -16.531 1.000 9.302 498 TRP A O 1
ATOM 1929 N N . SER A 1 120 ? 11.069 31.213 -15.496 1.000 8.711 499 SER A N 1
ATOM 1930 C CA . SER A 1 120 ? 11.513 30.988 -14.102 1.000 9.478 499 SER A CA 1
ATOM 1931 C C . SER A 1 120 ? 11.865 29.507 -13.911 1.000 9.457 499 SER A C 1
ATOM 1932 O O . SER A 1 120 ? 10.939 28.680 -13.783 1.000 9.645 499 SER A O 1
ATOM 1940 N N . VAL A 1 121 ? 13.151 29.158 -13.888 1.000 10.104 500 VAL A N 1
ATOM 1941 C CA . VAL A 1 121 ? 13.543 27.714 -13.935 1.000 11.572 500 VAL A CA 1
ATOM 1942 C C . VAL A 1 121 ? 13.076 26.969 -12.675 1.000 11.823 500 VAL A C 1
ATOM 1943 O O . VAL A 1 121 ? 12.816 25.754 -12.790 1.000 13.138 500 VAL A O 1
ATOM 1956 N N . ARG A 1 122 ? 12.953 27.648 -11.530 1.000 11.565 501 ARG A N 1
ATOM 1957 C CA . ARG A 1 122 ? 12.495 27.009 -10.263 1.000 13.102 501 ARG A CA 1
ATOM 1958 C C . ARG A 1 122 ? 11.000 27.269 -10.015 1.000 13.139 501 ARG A C 1
ATOM 1959 O O . ARG A 1 122 ? 10.519 26.931 -8.927 1.000 15.503 501 ARG A O 1
ATOM 1980 N N . GLY A 1 123 ? 10.270 27.836 -10.973 1.000 12.972 502 GLY A N 1
ATOM 1981 C CA . GLY A 1 123 ? 8.850 28.186 -10.780 1.000 14.759 502 GLY A CA 1
ATOM 1982 C C . GLY A 1 123 ? 7.935 26.968 -10.704 1.000 14.121 502 GLY A C 1
ATOM 1983 O O . GLY A 1 123 ? 8.339 25.840 -11.092 1.000 15.123 502 GLY A O 1
ATOM 1987 N N . THR A 1 124 ? 6.696 27.190 -10.267 1.000 13.653 503 THR A N 1
ATOM 1988 C CA . THR A 1 124 ? 5.672 26.133 -10.037 1.000 15.158 503 THR A CA 1
ATOM 1989 C C . THR A 1 124 ? 5.507 25.220 -11.265 1.000 13.868 503 THR A C 1
ATOM 1990 O O . THR A 1 124 ? 5.424 23.977 -11.096 1.000 16.153 503 THR A O 1
ATOM 2001 N N . ASN A 1 125 ? 5.396 25.800 -12.459 1.000 12.235 504 ASN A N 1
ATOM 2002 C CA . ASN A 1 125 ? 5.103 25.053 -13.714 1.000 12.614 504 ASN A CA 1
ATOM 2003 C C . ASN A 1 125 ? 6.363 24.891 -14.574 1.000 13.471 504 ASN A C 1
ATOM 2004 O O . ASN A 1 125 ? 6.237 24.521 -15.770 1.000 16.523 504 ASN A O 1
ATOM 2015 N N . GLY A 1 126 ? 7.540 25.133 -14.005 1.000 13.697 505 GLY A N 1
ATOM 2016 C CA . GLY A 1 126 ? 8.809 24.741 -14.633 1.000 14.363 505 GLY A CA 1
ATOM 2017 C C . GLY A 1 126 ? 9.010 23.236 -14.580 1.000 14.353 505 GLY A C 1
ATOM 2018 O O . GLY A 1 126 ? 8.152 22.492 -14.041 1.000 20.244 505 GLY A O 1
ATOM 2022 N N . VAL A 1 127 ? 10.130 22.795 -15.131 1.000 13.278 506 VAL A N 1
ATOM 2023 C CA . VAL A 1 127 ? 10.565 21.371 -15.157 1.000 12.739 506 VAL A CA 1
ATOM 2024 C C . VAL A 1 127 ? 11.887 21.312 -14.382 1.000 13.164 506 VAL A C 1
ATOM 2025 O O . VAL A 1 127 ? 12.865 21.915 -14.827 1.000 14.059 506 VAL A O 1
ATOM 2038 N N . HIS A 1 128 ? 11.905 20.625 -13.235 1.000 14.373 507 HIS A N 1
ATOM 2039 C CA A HIS A 1 128 ? 13.008 20.637 -12.227 0.500 15.586 507 HIS A CA 1
ATOM 2040 C CA B HIS A 1 128 ? 13.039 20.726 -12.282 0.500 15.732 507 HIS A CA 1
ATOM 2041 C C . HIS A 1 128 ? 14.212 19.816 -12.692 1.000 15.145 507 HIS A C 1
ATOM 2042 O O . HIS A 1 128 ? 15.355 20.177 -12.358 1.000 17.262 507 HIS A O 1
ATOM 2070 N N . ASP A 1 129 ? 13.964 18.697 -13.366 1.000 14.987 508 ASP A N 1
ATOM 2071 C CA . ASP A 1 129 ? 15.060 17.829 -13.864 1.000 14.677 508 ASP A CA 1
ATOM 2072 C C . ASP A 1 129 ? 15.656 18.507 -15.106 1.000 13.176 508 ASP A C 1
ATOM 2073 O O . ASP A 1 129 ? 14.901 18.769 -16.059 1.000 13.153 508 ASP A O 1
ATOM 2082 N N . LYS A 1 130 ? 16.956 18.810 -15.109 1.000 13.697 509 LYS A N 1
ATOM 2083 C CA . LYS A 1 130 ? 17.569 19.637 -16.193 1.000 13.669 509 LYS A CA 1
ATOM 2084 C C . LYS A 1 130 ? 17.456 18.927 -17.561 1.000 14.076 509 LYS A C 1
ATOM 2085 O O . LYS A 1 130 ? 17.170 19.611 -18.582 1.000 13.825 509 LYS A O 1
ATOM 2104 N N . LYS A 1 131 ? 17.658 17.607 -17.628 1.000 13.969 510 LYS A N 1
ATOM 2105 C CA . LYS A 1 131 ? 17.549 16.856 -18.912 1.000 14.657 510 LYS A CA 1
ATOM 2106 C C . LYS A 1 131 ? 16.096 16.870 -19.398 1.000 13.520 510 LYS A C 1
ATOM 2107 O O . LYS A 1 131 ? 15.864 17.115 -20.608 1.000 13.842 510 LYS A O 1
ATOM 2126 N N . LEU A 1 132 ? 15.130 16.625 -18.513 1.000 12.707 511 LEU A N 1
ATOM 2127 C CA . LEU A 1 132 ? 13.698 16.675 -18.905 1.000 13.132 511 LEU A CA 1
ATOM 2128 C C . LEU A 1 132 ? 13.316 18.111 -19.317 1.000 12.023 511 LEU A C 1
ATOM 2129 O O . LEU A 1 132 ? 12.453 18.262 -20.208 1.000 12.249 511 LEU A O 1
ATOM 2145 N N . ALA A 1 133 ? 13.930 19.145 -18.735 1.000 11.745 512 ALA A N 1
ATOM 2146 C CA . ALA A 1 133 ? 13.671 20.558 -19.115 1.000 11.782 512 ALA A CA 1
ATOM 2147 C C . ALA A 1 133 ? 14.134 20.821 -20.562 1.000 12.023 512 ALA A C 1
ATOM 2148 O O . ALA A 1 133 ? 13.376 21.471 -21.325 1.000 12.450 512 ALA A O 1
ATOM 2155 N N . ILE A 1 134 ? 15.321 20.336 -20.948 1.000 12.706 513 ILE A N 1
ATOM 2156 C CA . ILE A 1 134 ? 15.808 20.428 -22.362 1.000 14.111 513 ILE A CA 1
ATOM 2157 C C . ILE A 1 134 ? 14.818 19.702 -23.289 1.000 12.790 513 ILE A C 1
ATOM 2158 O O . ILE A 1 134 ? 14.511 20.230 -24.372 1.000 13.483 513 ILE A O 1
ATOM 2174 N N . ASP A 1 135 ? 14.358 18.505 -22.919 1.000 12.895 514 ASP A N 1
ATOM 2175 C CA . ASP A 1 135 ? 13.376 17.762 -23.756 1.000 13.164 514 ASP A CA 1
ATOM 2176 C C . ASP A 1 135 ? 12.101 18.605 -23.929 1.000 11.987 514 ASP A C 1
ATOM 2177 O O . ASP A 1 135 ? 11.558 18.671 -25.052 1.000 12.880 514 ASP A O 1
ATOM 2186 N N . ALA A 1 136 ? 11.601 19.214 -22.851 1.000 11.459 515 ALA A N 1
ATOM 2187 C CA . ALA A 1 136 ? 10.378 20.046 -22.922 1.000 11.669 515 ALA A CA 1
ATOM 2188 C C . ALA A 1 136 ? 10.621 21.256 -23.838 1.000 10.897 515 ALA A C 1
ATOM 2189 O O . ALA A 1 136 ? 9.745 21.568 -24.691 1.000 11.095 515 ALA A O 1
ATOM 2196 N N . LEU A 1 137 ? 11.778 21.913 -23.716 1.000 10.815 516 LEU A N 1
ATOM 2197 C CA . LEU A 1 137 ? 12.102 23.065 -24.601 1.000 11.715 516 LEU A CA 1
ATOM 2198 C C . LEU A 1 137 ? 12.167 22.596 -26.066 1.000 11.592 516 LEU A C 1
ATOM 2199 O O . LEU A 1 137 ? 11.729 23.359 -26.969 1.000 11.793 516 LEU A O 1
ATOM 2215 N N . SER A 1 138 ? 12.688 21.392 -26.319 1.000 11.823 517 SER A N 1
ATOM 2216 C CA A SER A 1 138 ? 12.808 20.858 -27.705 0.500 12.178 517 SER A CA 1
ATOM 2217 C CA B SER A 1 138 ? 12.803 20.837 -27.696 0.500 12.335 517 SER A CA 1
ATOM 2218 C C . SER A 1 138 ? 11.419 20.768 -28.359 1.000 11.770 517 SER A C 1
ATOM 2219 O O . SER A 1 138 ? 11.321 21.030 -29.586 1.000 12.785 517 SER A O 1
ATOM 2233 N N . LEU A 1 139 ? 10.380 20.413 -27.593 1.000 11.733 518 LEU A N 1
ATOM 2234 C CA . LEU A 1 139 ? 8.989 20.331 -28.130 1.000 11.854 518 LEU A CA 1
ATOM 2235 C C . LEU A 1 139 ? 8.538 21.740 -28.571 1.000 10.931 518 LEU A C 1
ATOM 2236 O O . LEU A 1 139 ? 7.988 21.905 -29.698 1.000 11.263 518 LEU A O 1
ATOM 2252 N N . THR A 1 140 ? 8.765 22.764 -27.742 1.000 10.542 519 THR A N 1
ATOM 2253 C CA . THR A 1 140 ? 8.397 24.158 -28.107 1.000 10.318 519 THR A CA 1
ATOM 2254 C C . THR A 1 140 ? 9.169 24.602 -29.359 1.000 10.078 519 THR A C 1
ATOM 2255 O O . THR A 1 140 ? 8.560 25.209 -30.275 1.000 10.680 519 THR A O 1
ATOM 2266 N N . ILE A 1 141 ? 10.471 24.342 -29.399 1.000 10.337 520 ILE A N 1
ATOM 2267 C CA . ILE A 1 141 ? 11.327 24.730 -30.562 1.000 11.445 520 ILE A CA 1
ATOM 2268 C C . ILE A 1 141 ? 10.758 24.111 -31.850 1.000 10.982 520 ILE A C 1
ATOM 2269 O O . ILE A 1 141 ? 10.657 24.817 -32.875 1.000 11.654 520 ILE A O 1
ATOM 2285 N N . LYS A 1 142 ? 10.428 22.817 -31.835 1.000 11.515 521 LYS A N 1
ATOM 2286 C CA . LYS A 1 142 ? 9.936 22.140 -33.064 1.000 11.750 521 LYS A CA 1
ATOM 2287 C C . LYS A 1 142 ? 8.619 22.786 -33.524 1.000 11.012 521 LYS A C 1
ATOM 2288 O O . LYS A 1 142 ? 8.420 22.945 -34.742 1.000 12.115 521 LYS A O 1
ATOM 2297 N N . LYS A 1 143 ? 7.742 23.168 -32.595 1.000 10.265 522 LYS A N 1
ATOM 2298 C CA . LYS A 1 143 ? 6.450 23.823 -32.940 1.000 10.575 522 LYS A CA 1
ATOM 2299 C C . LYS A 1 143 ? 6.717 25.200 -33.567 1.000 10.763 522 LYS A C 1
ATOM 2300 O O . LYS A 1 143 ? 6.032 25.571 -34.549 1.000 11.901 522 LYS A O 1
ATOM 2319 N N . ILE A 1 144 ? 7.656 25.970 -33.012 1.000 10.597 523 ILE A N 1
ATOM 2320 C CA . ILE A 1 144 ? 7.982 27.308 -33.591 1.000 10.944 523 ILE A CA 1
ATOM 2321 C C . ILE A 1 144 ? 8.547 27.134 -35.010 1.000 11.429 523 ILE A C 1
ATOM 2322 O O . ILE A 1 144 ? 8.116 27.861 -35.936 1.000 12.047 523 ILE A O 1
ATOM 2338 N N . LYS A 1 145 ? 9.484 26.203 -35.198 1.000 11.251 524 LYS A N 1
ATOM 2339 C CA . LYS A 1 145 ? 10.131 25.999 -36.523 1.000 12.381 524 LYS A CA 1
ATOM 2340 C C . LYS A 1 145 ? 9.094 25.556 -37.570 1.000 12.322 524 LYS A C 1
ATOM 2341 O O . LYS A 1 145 ? 9.203 25.970 -38.757 1.000 14.105 524 LYS A O 1
ATOM 2360 N N . GLU A 1 146 ? 8.137 24.714 -37.183 1.000 12.408 525 GLU A N 1
ATOM 2361 C CA . GLU A 1 146 ? 7.078 24.257 -38.126 1.000 12.991 525 GLU A CA 1
ATOM 2362 C C . GLU A 1 146 ? 6.190 25.448 -38.518 1.000 14.057 525 GLU A C 1
ATOM 2363 O O . GLU A 1 146 ? 5.835 25.573 -39.708 1.000 15.547 525 GLU A O 1
ATOM 2375 N N . ALA A 1 147 ? 5.830 26.295 -37.550 1.000 13.379 526 ALA A N 1
ATOM 2376 C CA . ALA A 1 147 ? 4.891 27.430 -37.718 1.000 14.926 526 ALA A CA 1
ATOM 2377 C C . ALA A 1 147 ? 5.528 28.549 -38.552 1.000 13.857 526 ALA A C 1
ATOM 2378 O O . ALA A 1 147 ? 4.830 29.162 -39.393 1.000 15.103 526 ALA A O 1
ATOM 2385 N N . SER A 1 148 ? 6.810 28.825 -38.316 1.000 12.476 527 SER A N 1
ATOM 2386 C CA . SER A 1 148 ? 7.509 30.025 -38.849 1.000 11.984 527 SER A CA 1
ATOM 2387 C C . SER A 1 148 ? 8.962 29.651 -39.137 1.000 12.240 527 SER A C 1
ATOM 2388 O O . SER A 1 148 ? 9.860 29.939 -38.336 1.000 12.104 527 SER A O 1
ATOM 2396 N N . PRO A 1 149 ? 9.220 28.951 -40.271 1.000 13.206 528 PRO A N 1
ATOM 2397 C CA . PRO A 1 149 ? 10.533 28.360 -40.538 1.000 14.494 528 PRO A CA 1
ATOM 2398 C C . PRO A 1 149 ? 11.726 29.329 -40.636 1.000 13.954 528 PRO A C 1
ATOM 2399 O O . PRO A 1 149 ? 12.846 28.887 -40.466 1.000 16.767 528 PRO A O 1
ATOM 2410 N N . ASP A 1 150 ? 11.489 30.616 -40.902 1.000 13.629 529 ASP A N 1
ATOM 2411 C CA . ASP A 1 150 ? 12.593 31.604 -41.043 1.000 14.371 529 ASP A CA 1
ATOM 2412 C C . ASP A 1 150 ? 12.840 32.376 -39.740 1.000 13.188 529 ASP A C 1
ATOM 2413 O O . ASP A 1 150 ? 13.817 33.151 -39.712 1.000 14.995 529 ASP A O 1
ATOM 2422 N N . SER A 1 151 ? 12.047 32.167 -38.685 1.000 12.214 530 SER A N 1
ATOM 2423 C CA . SER A 1 151 ? 12.249 32.895 -37.407 1.000 11.946 530 SER A CA 1
ATOM 2424 C C . SER A 1 151 ? 13.586 32.465 -36.781 1.000 12.279 530 SER A C 1
ATOM 2425 O O . SER A 1 151 ? 13.831 31.254 -36.659 1.000 13.907 530 SER A O 1
ATOM 2433 N N . ARG A 1 152 ? 14.380 33.421 -36.284 1.000 12.318 531 ARG A N 1
ATOM 2434 C CA . ARG A 1 152 ? 15.500 33.132 -35.354 1.000 12.134 531 ARG A CA 1
ATOM 2435 C C . ARG A 1 152 ? 14.885 32.899 -33.968 1.000 12.107 531 ARG A C 1
ATOM 2436 O O . ARG A 1 152 ? 14.056 33.716 -33.540 1.000 16.864 531 ARG A O 1
ATOM 2457 N N . ILE A 1 153 ? 15.276 31.832 -33.286 1.000 11.260 532 ILE A N 1
ATOM 2458 C CA . ILE A 1 153 ? 14.778 31.517 -31.922 1.000 10.880 532 ILE A CA 1
ATOM 2459 C C . ILE A 1 153 ? 15.927 31.798 -30.950 1.000 11.071 532 ILE A C 1
ATOM 2460 O O . ILE A 1 153 ? 17.023 31.243 -31.137 1.000 12.379 532 ILE A O 1
ATOM 2476 N N . ILE A 1 154 ? 15.682 32.640 -29.947 1.000 10.384 533 ILE A N 1
ATOM 2477 C CA . ILE A 1 154 ? 16.720 33.059 -28.964 1.000 10.867 533 ILE A CA 1
ATOM 2478 C C . ILE A 1 154 ? 16.174 32.782 -27.558 1.000 10.418 533 ILE A C 1
ATOM 2479 O O . ILE A 1 154 ? 15.137 33.377 -27.164 1.000 10.935 533 ILE A O 1
ATOM 2495 N N . PHE A 1 155 ? 16.853 31.900 -26.823 1.000 10.357 534 PHE A N 1
ATOM 2496 C CA . PHE A 1 155 ? 16.597 31.633 -25.389 1.000 9.951 534 PHE A CA 1
ATOM 2497 C C . PHE A 1 155 ? 17.550 32.518 -24.581 1.000 10.305 534 PHE A C 1
ATOM 2498 O O . PHE A 1 155 ? 18.767 32.285 -24.610 1.000 10.561 534 PHE A O 1
ATOM 2515 N N . ILE A 1 156 ? 17.009 33.520 -23.878 1.000 9.865 535 ILE A N 1
ATOM 2516 C CA . ILE A 1 156 ? 17.770 34.295 -22.857 1.000 10.041 535 ILE A CA 1
ATOM 2517 C C . ILE A 1 156 ? 17.671 33.497 -21.556 1.000 9.534 535 ILE A C 1
ATOM 2518 O O . ILE A 1 156 ? 16.546 33.235 -21.084 1.000 9.850 535 ILE A O 1
ATOM 2534 N N . GLY A 1 157 ? 18.808 33.082 -21.014 1.000 9.427 536 GLY A N 1
ATOM 2535 C CA . GLY A 1 157 ? 18.823 32.162 -19.862 1.000 9.388 536 GLY A CA 1
ATOM 2536 C C . GLY A 1 157 ? 18.419 32.815 -18.544 1.000 9.038 536 GLY A C 1
ATOM 2537 O O . GLY A 1 157 ? 18.088 34.009 -18.458 1.000 9.746 536 GLY A O 1
ATOM 2541 N N . PRO A 1 158 ? 18.450 32.002 -17.466 1.000 9.129 537 PRO A N 1
ATOM 2542 C CA . PRO A 1 158 ? 18.070 32.466 -16.131 1.000 9.365 537 PRO A CA 1
ATOM 2543 C C . PRO A 1 158 ? 18.855 33.702 -15.674 1.000 9.182 537 PRO A C 1
ATOM 2544 O O . PRO A 1 158 ? 20.064 33.756 -15.819 1.000 10.176 537 PRO A O 1
ATOM 2555 N N . VAL A 1 159 ? 18.145 34.636 -15.037 1.000 9.293 538 VAL A N 1
ATOM 2556 C CA . VAL A 1 159 ? 18.765 35.806 -14.357 1.000 9.342 538 VAL A CA 1
ATOM 2557 C C . VAL A 1 159 ? 19.206 35.384 -12.953 1.000 9.068 538 VAL A C 1
ATOM 2558 O O . VAL A 1 159 ? 18.732 34.387 -12.391 1.000 9.502 538 VAL A O 1
ATOM 2571 N N . PRO A 1 160 ? 20.122 36.142 -12.307 1.000 9.371 539 PRO A N 1
ATOM 2572 C CA . PRO A 1 160 ? 20.489 35.853 -10.917 1.000 9.545 539 PRO A CA 1
ATOM 2573 C C . PRO A 1 160 ? 19.275 35.868 -9.982 1.000 9.416 539 PRO A C 1
ATOM 2574 O O . PRO A 1 160 ? 18.364 36.672 -10.163 1.000 10.060 539 PRO A O 1
ATOM 2585 N N . GLU A 1 161 ? 19.307 35.002 -8.964 1.000 9.401 540 GLU A N 1
ATOM 2586 C CA . GLU A 1 161 ? 18.278 34.999 -7.896 1.000 9.399 540 GLU A CA 1
ATOM 2587 C C . GLU A 1 161 ? 18.947 35.137 -6.523 1.000 9.382 540 GLU A C 1
ATOM 2588 O O . GLU A 1 161 ? 20.089 34.692 -6.319 1.000 10.716 540 GLU A O 1
ATOM 2600 N N . TRP A 1 162 ? 18.207 35.750 -5.613 1.000 9.236 541 TRP A N 1
ATOM 2601 C CA . TRP A 1 162 ? 18.638 36.073 -4.236 1.000 9.301 541 TRP A CA 1
ATOM 2602 C C . TRP A 1 162 ? 17.786 35.262 -3.260 1.000 9.780 541 TRP A C 1
ATOM 2603 O O . TRP A 1 162 ? 16.691 34.804 -3.604 1.000 11.223 541 TRP A O 1
ATOM 2624 N N . ASN A 1 163 ? 18.264 35.120 -2.025 1.000 10.073 542 ASN A N 1
ATOM 2625 C CA . ASN A 1 163 ? 17.636 34.252 -0.995 1.000 11.642 542 ASN A CA 1
ATOM 2626 C C . ASN A 1 163 ? 16.456 34.916 -0.279 1.000 11.708 542 ASN A C 1
ATOM 2627 O O . ASN A 1 163 ? 15.821 34.237 0.552 1.000 14.542 542 ASN A O 1
ATOM 2638 N N . ALA A 1 164 ? 16.206 36.187 -0.561 1.000 11.399 543 ALA A N 1
ATOM 2639 C CA . ALA A 1 164 ? 15.019 36.960 -0.133 1.000 11.336 543 ALA A CA 1
ATOM 2640 C C . ALA A 1 164 ? 14.843 38.075 -1.163 1.000 10.450 543 ALA A C 1
ATOM 2641 O O . ALA A 1 164 ? 15.643 38.144 -2.136 1.000 10.936 543 ALA A O 1
ATOM 2648 N N . ASN A 1 165 ? 13.862 38.955 -0.990 1.000 10.571 544 ASN A N 1
ATOM 2649 C CA . ASN A 1 165 ? 13.790 40.149 -1.872 1.000 10.321 544 ASN A CA 1
ATOM 2650 C C . ASN A 1 165 ? 15.163 40.847 -1.871 1.000 9.770 544 ASN A C 1
ATOM 2651 O O . ASN A 1 165 ? 15.743 41.033 -0.767 1.000 10.599 544 ASN A O 1
ATOM 2662 N N . LEU A 1 166 ? 15.679 41.271 -3.029 1.000 9.664 545 LEU A N 1
ATOM 2663 C CA . LEU A 1 166 ? 17.024 41.912 -3.072 1.000 9.021 545 LEU A CA 1
ATOM 2664 C C . LEU A 1 166 ? 17.067 43.148 -2.139 1.000 9.011 545 LEU A C 1
ATOM 2665 O O . LEU A 1 166 ? 18.094 43.353 -1.447 1.000 9.055 545 LEU A O 1
ATOM 2681 N N . VAL A 1 167 ? 16.017 43.963 -2.092 1.000 8.808 546 VAL A N 1
ATOM 2682 C CA . VAL A 1 167 ? 16.038 45.190 -1.237 1.000 9.432 546 VAL A CA 1
ATOM 2683 C C . VAL A 1 167 ? 16.202 44.789 0.247 1.000 9.227 546 VAL A C 1
ATOM 2684 O O . VAL A 1 167 ? 16.856 45.524 1.027 1.000 9.903 546 VAL A O 1
ATOM 2697 N N . LYS A 1 168 ? 15.630 43.649 0.640 1.000 9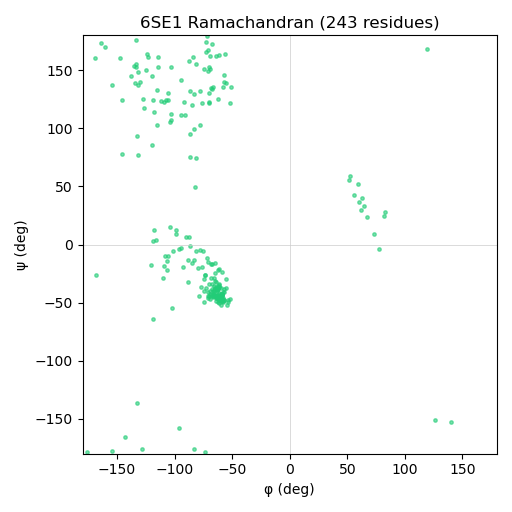.864 547 LYS A N 1
ATOM 2698 C CA . LYS A 1 168 ? 15.712 43.114 2.021 1.000 10.424 547 LYS A CA 1
ATOM 2699 C C . LYS A 1 168 ? 17.110 42.539 2.277 1.000 10.097 547 LYS A C 1
ATOM 2700 O O . LYS A 1 168 ? 17.642 42.727 3.389 1.000 10.869 547 LYS A O 1
ATOM 2719 N N . ILE A 1 169 ? 17.697 41.847 1.299 1.000 9.758 548 ILE A N 1
ATOM 2720 C CA . ILE A 1 169 ? 19.102 41.358 1.410 1.000 9.911 548 ILE A CA 1
ATOM 2721 C C . ILE A 1 169 ? 20.038 42.555 1.666 1.000 9.399 548 ILE A C 1
ATOM 2722 O O . ILE A 1 169 ? 20.920 42.482 2.553 1.000 9.884 548 ILE A O 1
ATOM 2738 N N . ILE A 1 170 ? 19.898 43.634 0.891 1.000 9.146 549 ILE A N 1
ATOM 2739 C CA . ILE A 1 170 ? 20.747 44.850 1.063 1.000 9.357 549 ILE A CA 1
ATOM 2740 C C . ILE A 1 170 ? 20.492 45.456 2.464 1.000 9.131 549 ILE A C 1
ATOM 2741 O O . ILE A 1 170 ? 21.472 45.805 3.175 1.000 9.723 549 ILE A O 1
ATOM 2757 N N . SER A 1 171 ? 19.236 45.584 2.890 1.000 9.721 550 SER A N 1
ATOM 2758 C CA A SER A 1 171 ? 18.887 46.077 4.254 0.500 10.412 550 SER A CA 1
ATOM 2759 C CA B SER A 1 171 ? 18.898 46.087 4.249 0.500 10.326 550 SER A CA 1
ATOM 2760 C C . SER A 1 171 ? 19.567 45.204 5.322 1.000 10.436 550 SER A C 1
ATOM 2761 O O . SER A 1 171 ? 20.104 45.746 6.334 1.000 10.875 550 SER A O 1
ATOM 2775 N N . ASN A 1 172 ? 19.549 43.886 5.127 1.000 10.427 551 ASN A N 1
ATOM 2776 C CA . ASN A 1 172 ? 20.164 42.921 6.077 1.000 10.685 551 ASN A CA 1
ATOM 2777 C C . ASN A 1 172 ? 21.683 43.159 6.162 1.000 9.894 551 ASN A C 1
ATOM 2778 O O . ASN A 1 172 ? 22.246 43.089 7.289 1.000 10.724 551 ASN A O 1
ATOM 2789 N N . TYR A 1 173 ? 22.350 43.362 5.019 1.000 9.828 552 TYR A N 1
ATOM 2790 C CA . TYR A 1 173 ? 23.813 43.633 4.983 1.000 9.685 552 TYR A CA 1
ATOM 2791 C C . TYR A 1 173 ? 24.117 44.902 5.812 1.000 10.218 552 TYR A C 1
ATOM 2792 O O . TYR A 1 173 ? 25.049 44.921 6.666 1.000 10.401 552 TYR A O 1
ATOM 2810 N N . LEU A 1 174 ? 23.360 45.977 5.576 1.000 9.927 553 LEU A N 1
ATOM 2811 C CA . LEU A 1 174 ? 23.530 47.257 6.318 1.000 10.672 553 LEU A CA 1
ATOM 2812 C C . LEU A 1 174 ? 23.313 47.032 7.829 1.000 10.676 553 LEU A C 1
ATOM 2813 O O . LEU A 1 174 ? 24.082 47.602 8.641 1.000 11.561 553 LEU A O 1
ATOM 2829 N N . SER A 1 175 ? 22.306 46.254 8.231 1.000 10.766 554 SER A N 1
ATOM 2830 C CA A SER A 1 175 ? 22.026 46.006 9.670 0.500 11.547 554 SER A CA 1
ATOM 2831 C CA B SER A 1 175 ? 22.003 45.963 9.663 0.500 11.450 554 SER A CA 1
ATOM 2832 C C . SER A 1 175 ? 23.167 45.198 10.309 1.000 11.517 554 SER A C 1
ATOM 2833 O O . SER A 1 175 ? 23.523 45.478 11.479 1.000 13.199 554 SER A O 1
ATOM 2847 N N . GLU A 1 176 ? 23.730 44.234 9.578 1.000 11.237 555 GLU A N 1
ATOM 2848 C CA . GLU A 1 176 ? 24.797 43.353 10.135 1.000 11.910 555 GLU A CA 1
ATOM 2849 C C . GLU A 1 176 ? 26.127 44.110 10.246 1.000 11.909 555 GLU A C 1
ATOM 2850 O O . GLU A 1 176 ? 26.786 44.034 11.306 1.000 13.209 555 GLU A O 1
ATOM 2862 N N . PHE A 1 177 ? 26.546 44.791 9.178 1.000 11.277 556 PHE A N 1
ATOM 2863 C CA . PHE A 1 177 ? 27.926 45.319 9.030 1.000 11.486 556 PHE A CA 1
ATOM 2864 C C . PHE A 1 177 ? 27.994 46.848 9.195 1.000 12.581 556 PHE A C 1
ATOM 2865 O O . PHE A 1 177 ? 29.091 47.351 9.454 1.000 14.489 556 PHE A O 1
ATOM 2882 N N . LYS A 1 178 ? 26.888 47.576 9.000 1.000 13.830 557 LYS A N 1
ATOM 2883 C CA . LYS A 1 178 ? 26.832 49.073 9.049 1.000 15.104 557 LYS A CA 1
ATOM 2884 C C . LYS A 1 178 ? 27.776 49.643 7.988 1.000 14.991 557 LYS A C 1
ATOM 2885 O O . LYS A 1 178 ? 28.368 50.717 8.200 1.000 16.527 557 LYS A O 1
ATOM 2904 N N . LYS A 1 179 ? 27.829 48.957 6.850 1.000 14.803 558 LYS A N 1
ATOM 2905 C CA . LYS A 1 179 ? 28.581 49.351 5.640 1.000 16.625 558 LYS A CA 1
ATOM 2906 C C . LYS A 1 179 ? 27.689 49.074 4.433 1.000 16.395 558 LYS A C 1
ATOM 2907 O O . LYS A 1 179 ? 26.921 48.094 4.493 1.000 17.289 558 LYS A O 1
ATOM 2926 N N . THR A 1 180 ? 27.774 49.916 3.402 1.000 19.224 559 THR A N 1
ATOM 2927 C CA . THR A 1 180 ? 27.108 49.680 2.101 1.000 20.588 559 THR A CA 1
ATOM 2928 C C . THR A 1 180 ? 27.793 48.488 1.441 1.000 16.811 559 THR A C 1
ATOM 2929 O O . THR A 1 180 ? 29.022 48.409 1.437 1.000 16.797 559 THR A O 1
ATOM 2940 N N . PRO A 1 181 ? 27.044 47.513 0.881 1.000 16.192 560 PRO A N 1
ATOM 2941 C CA . PRO A 1 181 ? 27.676 46.380 0.209 1.000 14.737 560 PRO A CA 1
ATOM 2942 C C . PRO A 1 181 ? 28.371 46.772 -1.090 1.000 14.420 560 PRO A C 1
ATOM 2943 O O . PRO A 1 181 ? 28.097 47.828 -1.671 1.000 15.733 560 PRO A O 1
ATOM 2954 N N . PRO A 1 182 ? 29.279 45.911 -1.599 1.000 13.483 561 PRO A N 1
ATOM 2955 C CA . PRO A 1 182 ? 29.871 46.138 -2.914 1.000 14.002 561 PRO A CA 1
ATOM 2956 C C . PRO A 1 182 ? 28.803 46.134 -4.022 1.000 12.585 561 PRO A C 1
ATOM 2957 O O . PRO A 1 182 ? 27.689 45.635 -3.836 1.000 13.511 561 PRO A O 1
ATOM 2968 N N . LEU A 1 183 ? 29.153 46.667 -5.192 1.000 12.006 562 LEU A N 1
ATOM 2969 C CA . LEU A 1 183 ? 28.226 46.691 -6.352 1.000 11.814 562 LEU A CA 1
ATOM 2970 C C . LEU A 1 183 ? 27.897 45.257 -6.804 1.000 11.149 562 LEU A C 1
ATOM 2971 O O . LEU A 1 183 ? 26.701 44.971 -7.035 1.000 13.192 562 LEU A O 1
ATOM 2987 N N . TYR A 1 184 ? 28.903 44.386 -6.897 1.000 11.171 563 TYR A N 1
ATOM 2988 C CA . TYR A 1 184 ? 28.749 42.938 -7.202 1.000 11.252 563 TYR A CA 1
ATOM 2989 C C . TYR A 1 184 ? 28.983 42.142 -5.914 1.000 11.399 563 TYR A C 1
ATOM 2990 O O . TYR A 1 184 ? 30.010 42.407 -5.226 1.000 13.306 563 TYR A O 1
ATOM 3008 N N . MET A 1 185 ? 28.089 41.216 -5.558 1.000 10.434 564 MET A N 1
ATOM 3009 C CA . MET A 1 185 ? 28.280 40.445 -4.296 1.000 11.530 564 MET A CA 1
ATOM 3010 C C . MET A 1 185 ? 27.735 39.021 -4.411 1.000 10.678 564 MET A C 1
ATOM 3011 O O . MET A 1 185 ? 26.912 38.721 -5.297 1.000 10.775 564 MET A O 1
ATOM 3025 N N . THR A 1 186 ? 28.213 38.166 -3.504 1.000 11.150 565 THR A N 1
ATOM 3026 C CA . THR A 1 186 ? 27.722 36.782 -3.297 1.000 11.416 565 THR A CA 1
ATOM 3027 C C . THR A 1 186 ? 26.894 36.663 -2.003 1.000 10.821 565 THR A C 1
ATOM 3028 O O . THR A 1 186 ? 26.179 35.660 -1.864 1.000 11.072 565 THR A O 1
ATOM 3039 N N . TYR A 1 187 ? 26.939 37.639 -1.090 1.000 10.609 566 TYR A N 1
ATOM 3040 C CA . TYR A 1 187 ? 26.051 37.695 0.101 1.000 10.242 566 TYR A CA 1
ATOM 3041 C C . TYR A 1 187 ? 24.596 37.550 -0.351 1.000 9.658 566 TYR A C 1
ATOM 3042 O O . TYR A 1 187 ? 24.146 38.361 -1.180 1.000 10.754 566 TYR A O 1
ATOM 3060 N N . GLY A 1 188 ? 23.886 36.534 0.150 1.000 10.181 567 GLY A N 1
ATOM 3061 C CA . GLY A 1 188 ? 22.460 36.320 -0.171 1.000 10.602 567 GLY A CA 1
ATOM 3062 C C . GLY A 1 188 ? 22.180 35.794 -1.576 1.000 10.093 567 GLY A C 1
ATOM 3063 O O . GLY A 1 188 ? 20.996 35.728 -1.935 1.000 11.379 567 GLY A O 1
ATOM 3067 N N . LEU A 1 189 ? 23.195 35.393 -2.344 1.000 10.114 568 LEU A N 1
ATOM 3068 C CA . LEU A 1 189 ? 23.005 34.944 -3.752 1.000 10.292 568 LEU A CA 1
ATOM 3069 C C . LEU A 1 189 ? 22.675 33.447 -3.793 1.000 11.077 568 LEU A C 1
ATOM 3070 O O . LEU A 1 189 ? 23.403 32.646 -3.172 1.000 12.639 568 LEU A O 1
ATOM 3086 N N . ASN A 1 190 ? 21.640 33.054 -4.535 1.000 11.491 569 ASN A N 1
ATOM 3087 C CA . ASN A 1 190 ? 21.264 31.623 -4.686 1.000 12.429 569 ASN A CA 1
ATOM 3088 C C . ASN A 1 190 ? 22.320 30.889 -5.528 1.000 12.643 569 ASN A C 1
ATOM 3089 O O . ASN A 1 190 ? 22.630 31.358 -6.641 1.000 14.025 569 ASN A O 1
ATOM 3100 N N . SER A 1 191 ? 22.816 29.744 -5.046 1.000 14.217 570 SER A N 1
ATOM 3101 C CA . SER A 1 191 ? 23.939 28.997 -5.677 1.000 15.863 570 SER A CA 1
ATOM 3102 C C . SER A 1 191 ? 23.484 28.158 -6.883 1.000 15.183 570 SER A C 1
ATOM 3103 O O . SER A 1 191 ? 24.365 27.763 -7.697 1.000 18.731 570 SER A O 1
ATOM 3111 N N . GLU A 1 192 ? 22.191 27.835 -6.990 1.000 13.733 571 GLU A N 1
ATOM 3112 C CA . GLU A 1 192 ? 21.699 26.881 -8.025 1.000 15.195 571 GLU A CA 1
ATOM 3113 C C . GLU A 1 192 ? 21.677 27.526 -9.418 1.000 13.715 571 GLU A C 1
ATOM 3114 O O . GLU A 1 192 ? 21.787 26.788 -10.435 1.000 14.172 571 GLU A O 1
ATOM 3126 N N . ILE A 1 193 ? 21.480 28.840 -9.511 1.000 12.252 572 ILE A N 1
ATOM 3127 C CA . ILE A 1 193 ? 21.210 29.448 -10.849 1.000 12.034 572 ILE A CA 1
ATOM 3128 C C . ILE A 1 193 ? 22.445 29.301 -11.752 1.000 12.222 572 ILE A C 1
ATOM 3129 O O . ILE A 1 193 ? 22.274 29.025 -12.963 1.000 12.927 572 ILE A O 1
ATOM 3145 N N . SER A 1 194 ? 23.659 29.461 -11.229 1.000 12.200 573 SER A N 1
ATOM 3146 C CA A SER A 1 194 ? 24.896 29.302 -12.040 0.500 12.532 573 SER A CA 1
ATOM 3147 C CA B SER A 1 194 ? 24.902 29.295 -12.029 0.500 13.420 573 SER A CA 1
ATOM 3148 C C . SER A 1 194 ? 24.934 27.900 -12.671 1.000 12.889 573 SER A C 1
ATOM 3149 O O . SER A 1 194 ? 25.429 27.774 -13.811 1.000 15.152 573 SER A O 1
ATOM 3163 N N . GLU A 1 195 ? 24.439 26.885 -11.956 1.000 13.511 574 GLU A N 1
ATOM 3164 C CA . GLU A 1 195 ? 24.438 25.474 -12.437 1.000 14.292 574 GLU A CA 1
ATOM 3165 C C . GLU A 1 195 ? 23.450 25.322 -13.605 1.000 12.979 574 GLU A C 1
ATOM 3166 O O . GLU A 1 195 ? 23.788 24.643 -14.605 1.000 14.289 574 GLU A O 1
ATOM 3178 N N . TRP A 1 196 ? 22.263 25.920 -13.506 1.000 12.375 575 TRP A N 1
ATOM 3179 C CA . TRP A 1 196 ? 21.299 25.970 -14.643 1.000 11.909 575 TRP A CA 1
ATOM 3180 C C . TRP A 1 196 ? 21.920 26.692 -15.849 1.000 11.897 575 TRP A C 1
ATOM 3181 O O . TRP A 1 196 ? 21.811 26.182 -16.995 1.000 12.372 575 TRP A O 1
ATOM 3202 N N . ASP A 1 197 ? 22.538 27.851 -15.626 1.000 11.410 576 ASP A N 1
ATOM 3203 C CA . ASP A 1 197 ? 23.134 28.654 -16.723 1.000 12.063 576 ASP A CA 1
ATOM 3204 C C . ASP A 1 197 ? 24.226 27.831 -17.428 1.000 13.427 576 ASP A C 1
ATOM 3205 O O . ASP A 1 197 ? 24.275 27.847 -18.679 1.000 14.247 576 ASP A O 1
ATOM 3214 N N . SER A 1 198 ? 25.095 27.146 -16.677 1.000 14.194 577 SER A N 1
ATOM 3215 C CA A SER A 1 198 ? 26.193 26.339 -17.272 0.250 14.858 577 SER A CA 1
ATOM 3216 C CA B SER A 1 198 ? 26.195 26.338 -17.270 0.250 15.027 577 SER A CA 1
ATOM 3217 C CA C SER A 1 198 ? 26.195 26.325 -17.253 0.500 15.372 577 SER A CA 1
ATOM 3218 C C . SER A 1 198 ? 25.613 25.167 -18.076 1.000 14.747 577 SER A C 1
ATOM 3219 O O . SER A 1 198 ? 26.117 24.913 -19.189 1.000 15.907 577 SER A O 1
ATOM 3239 N N . TYR A 1 199 ? 24.588 24.491 -17.546 1.000 13.939 578 TYR A N 1
ATOM 3240 C CA . TYR A 1 199 ? 23.941 23.347 -18.249 1.000 13.920 578 TYR A CA 1
ATOM 3241 C C . TYR A 1 199 ? 23.351 23.823 -19.589 1.000 14.282 578 TYR A C 1
ATOM 3242 O O . TYR A 1 199 ? 23.564 23.182 -20.653 1.000 14.998 578 TYR A O 1
ATOM 3260 N N . PHE A 1 200 ? 22.618 24.935 -19.574 1.000 13.361 579 PHE A N 1
ATOM 3261 C CA . PHE A 1 200 ? 22.020 25.496 -20.815 1.000 13.095 579 PHE A CA 1
ATOM 3262 C C . PHE A 1 200 ? 23.109 25.975 -21.792 1.000 14.235 579 PHE A C 1
ATOM 3263 O O . PHE A 1 200 ? 22.957 25.752 -23.015 1.000 15.063 579 PHE A O 1
ATOM 3280 N N . SER A 1 201 ? 24.177 26.620 -21.302 1.000 15.153 580 SER A N 1
ATOM 3281 C CA A SER A 1 201 ? 25.281 27.111 -22.169 0.500 16.946 580 SER A CA 1
ATOM 3282 C CA B SER A 1 201 ? 25.299 27.108 -22.150 0.500 16.734 580 SER A CA 1
ATOM 3283 C C . SER A 1 201 ? 25.873 25.937 -22.957 1.000 18.306 580 SER A C 1
ATOM 3284 O O . SER A 1 201 ? 26.211 26.137 -24.155 1.000 20.115 580 SER A O 1
ATOM 3298 N N . ASN A 1 202 ? 25.974 24.767 -22.320 1.000 18.441 581 ASN A N 1
ATOM 3299 C CA . ASN A 1 202 ? 26.574 23.535 -22.902 1.000 21.134 581 ASN A CA 1
ATOM 3300 C C . ASN A 1 202 ? 25.610 22.856 -23.882 1.000 21.325 581 ASN A C 1
ATOM 3301 O O . ASN A 1 202 ? 26.097 22.311 -24.885 1.000 29.043 581 ASN A O 1
ATOM 3312 N N . ASN A 1 203 ? 24.302 22.871 -23.613 1.000 17.623 582 ASN A N 1
ATOM 3313 C CA . ASN A 1 203 ? 23.324 21.968 -24.282 1.000 16.794 582 ASN A CA 1
ATOM 3314 C C . ASN A 1 203 ? 22.381 22.709 -25.245 1.000 17.104 582 ASN A C 1
ATOM 3315 O O . ASN A 1 203 ? 21.934 22.069 -26.198 1.000 21.204 582 ASN A O 1
ATOM 3326 N N . VAL A 1 204 ? 22.063 23.986 -25.047 1.000 15.209 583 VAL A N 1
ATOM 3327 C CA . VAL A 1 204 ? 21.034 24.665 -25.895 1.000 15.082 583 VAL A CA 1
ATOM 3328 C C . VAL A 1 204 ? 21.553 24.883 -27.321 1.000 16.310 583 VAL A C 1
ATOM 3329 O O . VAL A 1 204 ? 20.816 24.646 -28.278 1.000 17.411 583 VAL A O 1
ATOM 3342 N N . PRO A 1 205 ? 22.805 25.344 -27.553 1.000 18.798 584 PRO A N 1
ATOM 3343 C CA . PRO A 1 205 ? 23.272 25.555 -28.930 1.000 21.073 584 PRO A CA 1
ATOM 3344 C C . PRO A 1 205 ? 23.170 24.308 -29.831 1.000 23.535 584 PRO A C 1
ATOM 3345 O O . PRO A 1 205 ? 22.946 24.469 -31.029 1.000 29.075 584 PRO A O 1
ATOM 3356 N N . LYS A 1 206 ? 23.274 23.102 -29.258 1.000 24.067 585 LYS A N 1
ATOM 3357 C CA . LYS A 1 206 ? 23.184 21.811 -30.002 1.000 26.178 585 LYS A CA 1
ATOM 3358 C C . LYS A 1 206 ? 21.746 21.556 -30.482 1.000 26.147 585 LYS A C 1
ATOM 3359 O O . LYS A 1 206 ? 21.564 20.673 -31.337 1.000 30.595 585 LYS A O 1
ATOM 3365 N N . MET A 1 207 ? 20.761 22.286 -29.950 1.000 21.991 586 MET A N 1
ATOM 3366 C CA . MET A 1 207 ? 19.316 22.099 -30.253 1.000 23.546 586 MET A CA 1
ATOM 3367 C C . MET A 1 207 ? 18.904 22.900 -31.497 1.000 21.610 586 MET A C 1
ATOM 3368 O O . MET A 1 207 ? 17.708 22.842 -31.858 1.000 25.200 586 MET A O 1
ATOM 3382 N N . GLY A 1 208 ? 19.829 23.652 -32.101 1.000 20.299 587 GLY A N 1
ATOM 3383 C CA . GLY A 1 208 ? 19.581 24.424 -33.334 1.000 19.907 587 GLY A CA 1
ATOM 3384 C C . GLY A 1 208 ? 18.919 25.767 -33.072 1.000 18.631 587 GLY A C 1
ATOM 3385 O O . GLY A 1 208 ? 18.210 26.280 -33.956 1.000 21.194 587 GLY A O 1
ATOM 3389 N N . ILE A 1 209 ? 19.149 26.350 -31.897 1.000 16.048 588 ILE A N 1
ATOM 3390 C CA . ILE A 1 209 ? 18.694 27.739 -31.579 1.000 13.973 588 ILE A CA 1
ATOM 3391 C C . ILE A 1 209 ? 19.854 28.513 -30.935 1.000 13.167 588 ILE A C 1
ATOM 3392 O O . ILE A 1 209 ? 20.906 27.930 -30.683 1.000 15.291 588 ILE A O 1
ATOM 3408 N N . GLU A 1 210 ? 19.644 29.798 -30.660 1.000 12.525 589 GLU A N 1
ATOM 3409 C CA . GLU A 1 210 ? 20.651 30.684 -30.016 1.000 12.724 589 GLU A CA 1
ATOM 3410 C C . GLU A 1 210 ? 20.423 30.722 -28.497 1.000 11.708 589 GLU A C 1
ATOM 3411 O O . GLU A 1 210 ? 19.253 30.754 -28.068 1.000 12.776 589 GLU A O 1
ATOM 3423 N N . TYR A 1 211 ? 21.511 30.735 -27.730 1.000 11.976 590 TYR A N 1
ATOM 3424 C CA . TYR A 1 211 ? 21.482 30.948 -26.260 1.000 11.882 590 TYR A CA 1
ATOM 3425 C C . TYR A 1 211 ? 22.205 32.255 -25.930 1.000 12.116 590 TYR A C 1
ATOM 3426 O O . TYR A 1 211 ? 23.338 32.453 -26.401 1.000 14.362 590 TYR A O 1
ATOM 3444 N N . ILE A 1 212 ? 21.594 33.094 -25.080 1.000 10.752 591 ILE A N 1
ATOM 3445 C CA . ILE A 1 212 ? 22.242 34.302 -24.489 1.000 11.231 591 ILE A CA 1
ATOM 3446 C C . ILE A 1 212 ? 22.258 34.115 -22.971 1.000 11.080 591 ILE A C 1
ATOM 3447 O O . ILE A 1 212 ? 21.183 33.895 -22.373 1.000 11.363 591 ILE A O 1
ATOM 3463 N N . SER A 1 213 ? 23.438 34.204 -22.362 1.000 11.214 592 SER A N 1
ATOM 3464 C CA . SER A 1 213 ? 23.587 34.075 -20.892 1.000 11.327 592 SER A CA 1
ATOM 3465 C C . SER A 1 213 ? 23.303 35.417 -20.193 1.000 11.017 592 SER A C 1
ATOM 3466 O O . SER A 1 213 ? 24.197 36.286 -20.137 1.000 12.256 592 SER A O 1
ATOM 3474 N N . ALA A 1 214 ? 22.097 35.596 -19.654 1.000 10.200 593 ALA A N 1
ATOM 3475 C CA . ALA A 1 214 ? 21.784 36.759 -18.785 1.000 10.709 593 ALA A CA 1
ATOM 3476 C C . ALA A 1 214 ? 22.659 36.719 -17.524 1.000 10.699 593 ALA A C 1
ATOM 3477 O O . ALA A 1 214 ? 23.068 37.790 -17.032 1.000 10.934 593 ALA A O 1
ATOM 3484 N N . TYR A 1 215 ? 22.941 35.522 -17.019 1.000 10.332 594 TYR A N 1
ATOM 3485 C CA . TYR A 1 215 ? 23.726 35.344 -15.774 1.000 10.688 594 TYR A CA 1
ATOM 3486 C C . TYR A 1 215 ? 25.137 35.916 -15.982 1.000 11.243 594 TYR A C 1
ATOM 3487 O O . TYR A 1 215 ? 25.613 36.731 -15.158 1.000 11.806 594 TYR A O 1
ATOM 3505 N N . LYS A 1 216 ? 25.809 35.547 -17.075 1.000 11.469 595 LYS A N 1
ATOM 3506 C CA . LYS A 1 216 ? 27.182 36.063 -17.333 1.000 12.354 595 LYS A CA 1
ATOM 3507 C C . LYS A 1 216 ? 27.142 37.575 -17.636 1.000 11.830 595 LYS A C 1
ATOM 3508 O O . LYS A 1 216 ? 28.132 38.258 -17.328 1.000 12.662 595 LYS A O 1
ATOM 3527 N N . ALA A 1 217 ? 26.056 38.110 -18.199 1.000 11.246 596 ALA A N 1
ATOM 3528 C CA . ALA A 1 217 ? 25.926 39.568 -18.448 1.000 11.754 596 ALA A CA 1
ATOM 3529 C C . ALA A 1 217 ? 25.840 40.337 -17.119 1.000 11.040 596 ALA A C 1
ATOM 3530 O O . ALA A 1 217 ? 26.349 41.471 -17.064 1.000 12.563 596 ALA A O 1
ATOM 3537 N N . LEU A 1 218 ? 25.218 39.752 -16.088 1.000 10.353 597 LEU A N 1
ATOM 3538 C CA . LEU A 1 218 ? 24.928 40.434 -14.789 1.000 10.542 597 LEU A CA 1
ATOM 3539 C C . LEU A 1 218 ? 25.926 40.045 -13.687 1.000 10.863 597 LEU A C 1
ATOM 3540 O O . LEU A 1 218 ? 25.843 40.666 -12.606 1.000 11.725 597 LEU A O 1
ATOM 3556 N N . CYS A 1 219 ? 26.839 39.094 -13.923 1.000 10.966 598 CYS A N 1
ATOM 3557 C CA . CYS A 1 219 ? 27.709 38.534 -12.851 1.000 11.432 598 CYS A CA 1
ATOM 3558 C C . CYS A 1 219 ? 29.172 38.475 -13.313 1.000 12.699 598 CYS A C 1
ATOM 3559 O O . CYS A 1 219 ? 29.455 38.361 -14.528 1.000 14.578 598 CYS A O 1
ATOM 3566 N N . ASN A 1 220 ? 30.091 38.537 -12.349 1.000 13.614 599 ASN A N 1
ATOM 3567 C CA . ASN A 1 220 ? 31.554 38.465 -12.605 1.000 15.425 599 ASN A CA 1
ATOM 3568 C C . ASN A 1 220 ? 32.199 37.672 -11.461 1.000 16.870 599 ASN A C 1
ATOM 3569 O O . ASN A 1 220 ? 31.465 36.993 -10.714 1.000 16.123 599 ASN A O 1
ATOM 3580 N N . GLU A 1 221 ? 33.522 37.726 -11.317 1.000 18.566 600 GLU A N 1
ATOM 3581 C CA . GLU A 1 221 ? 34.231 36.925 -10.278 1.000 20.733 600 GLU A CA 1
ATOM 3582 C C . GLU A 1 221 ? 33.878 37.406 -8.858 1.000 20.096 600 GLU A C 1
ATOM 3583 O O . GLU A 1 221 ? 34.136 36.634 -7.904 1.000 24.148 600 GLU A O 1
ATOM 3592 N N . SER A 1 222 ? 33.321 38.614 -8.702 1.000 18.072 601 SER A N 1
ATOM 3593 C CA . SER A 1 222 ? 32.937 39.210 -7.391 1.000 17.703 601 SER A CA 1
ATOM 3594 C C . SER A 1 222 ? 31.505 38.821 -6.982 1.000 16.175 601 SER A C 1
ATOM 3595 O O . SER A 1 222 ? 31.150 39.052 -5.810 1.000 17.887 601 SER A O 1
ATOM 3603 N N . GLY A 1 223 ? 30.702 38.273 -7.897 1.000 14.884 602 GLY A N 1
ATOM 3604 C CA . GLY A 1 223 ? 29.287 37.948 -7.637 1.000 13.775 602 GLY A CA 1
ATOM 3605 C C . GLY A 1 223 ? 28.378 38.577 -8.676 1.000 11.892 602 GLY A C 1
ATOM 3606 O O . GLY A 1 223 ? 28.816 38.758 -9.839 1.000 12.197 602 GLY A O 1
ATOM 3610 N N . CYS A 1 224 ? 27.140 38.896 -8.298 1.000 11.028 603 CYS A N 1
ATOM 3611 C CA . CYS A 1 224 ? 26.132 39.422 -9.257 1.000 10.352 603 CYS A CA 1
ATOM 3612 C C . CYS A 1 224 ? 25.746 40.874 -8.906 1.000 10.124 603 CYS A C 1
ATOM 3613 O O . CYS A 1 224 ? 25.874 41.315 -7.733 1.000 10.307 603 CYS A O 1
ATOM 3620 N N . LEU A 1 225 ? 25.332 41.613 -9.940 1.000 9.920 604 LEU A N 1
ATOM 3621 C CA . LEU A 1 225 ? 25.115 43.077 -9.852 1.000 9.762 604 LEU A CA 1
ATOM 3622 C C . LEU A 1 225 ? 23.891 43.385 -8.986 1.000 9.642 604 LEU A C 1
ATOM 3623 O O . LEU A 1 225 ? 22.774 42.961 -9.317 1.000 10.711 604 LEU A O 1
ATOM 3639 N N . THR A 1 226 ? 24.095 44.165 -7.919 1.000 9.720 605 THR A N 1
ATOM 3640 C CA . THR A 1 226 ? 23.014 44.568 -6.987 1.000 9.804 605 THR A CA 1
ATOM 3641 C C . THR A 1 226 ? 22.303 45.851 -7.441 1.000 9.478 605 THR A C 1
ATOM 3642 O O . THR A 1 226 ? 21.078 45.973 -7.171 1.000 9.977 605 THR A O 1
ATOM 3653 N N . ARG A 1 227 ? 23.011 46.780 -8.098 1.000 9.906 606 ARG A N 1
ATOM 3654 C CA . ARG A 1 227 ? 22.459 48.136 -8.335 1.000 10.292 606 ARG A CA 1
ATOM 3655 C C . ARG A 1 227 ? 23.335 48.913 -9.312 1.000 10.825 606 ARG A C 1
ATOM 3656 O O . ARG A 1 227 ? 24.521 48.583 -9.467 1.000 12.045 606 ARG A O 1
ATOM 3677 N N . VAL A 1 228 ? 22.738 49.950 -9.906 1.000 12.229 607 VAL A N 1
ATOM 3678 C CA . VAL A 1 228 ? 23.400 50.869 -10.877 1.000 14.311 607 VAL A CA 1
ATOM 3679 C C . VAL A 1 228 ? 23.432 52.301 -10.326 1.000 16.185 607 VAL A C 1
ATOM 3680 O O . VAL A 1 228 ? 23.755 53.228 -11.096 1.000 20.162 607 VAL A O 1
ATOM 3693 N N . GLY A 1 229 ? 23.142 52.483 -9.040 1.000 15.997 608 GLY A N 1
ATOM 3694 C CA . GLY A 1 229 ? 23.125 53.793 -8.359 1.000 17.966 608 GLY A CA 1
ATOM 3695 C C . GLY A 1 229 ? 22.847 53.622 -6.876 1.000 17.999 608 GLY A C 1
ATOM 3696 O O . GLY A 1 229 ? 22.719 52.474 -6.436 1.000 17.516 608 GLY A O 1
ATOM 3700 N N . ASN A 1 230 ? 22.766 54.726 -6.131 1.000 21.558 609 ASN A N 1
ATOM 3701 C CA . ASN A 1 230 ? 22.598 54.719 -4.655 1.000 22.620 609 ASN A CA 1
ATOM 3702 C C . ASN A 1 230 ? 21.109 54.752 -4.319 1.000 21.251 609 ASN A C 1
ATOM 3703 O O . ASN A 1 230 ? 20.467 55.777 -4.561 1.000 28.640 609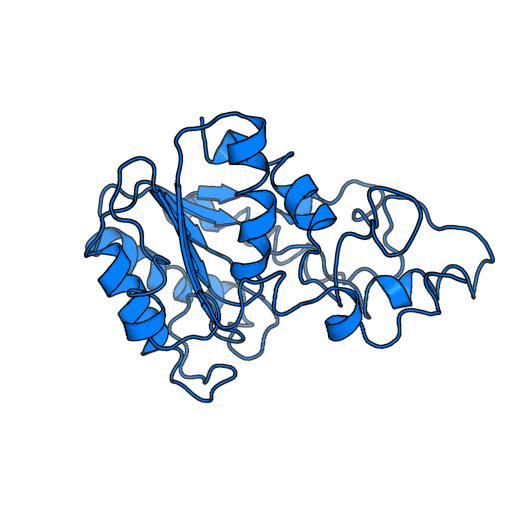 ASN A O 1
ATOM 3714 N N . GLY A 1 231 ? 20.590 53.660 -3.771 1.000 15.247 610 GLY A N 1
ATOM 3715 C CA . GLY A 1 231 ? 19.233 53.618 -3.205 1.000 14.389 610 GLY A CA 1
ATOM 3716 C C . GLY A 1 231 ? 18.316 52.606 -3.883 1.000 12.941 610 GLY A C 1
ATOM 3717 O O . GLY A 1 231 ? 18.621 52.044 -4.951 1.000 12.450 610 GLY A O 1
ATOM 3721 N N . PRO A 1 232 ? 17.142 52.343 -3.263 1.000 13.441 611 PRO A N 1
ATOM 3722 C CA . PRO A 1 232 ? 16.224 51.318 -3.769 1.000 12.951 611 PRO A CA 1
ATOM 3723 C C . PRO A 1 232 ? 15.726 51.519 -5.207 1.000 11.809 611 PRO A C 1
ATOM 3724 O O . PRO A 1 232 ? 15.371 50.530 -5.845 1.000 11.858 611 PRO A O 1
ATOM 3735 N N . ASP A 1 233 ? 15.729 52.752 -5.717 1.000 11.954 612 ASP A N 1
ATOM 3736 C CA . ASP A 1 233 ? 15.231 52.998 -7.097 1.000 12.435 612 ASP A CA 1
ATOM 3737 C C . ASP A 1 233 ? 16.212 52.454 -8.154 1.000 12.290 612 ASP A C 1
ATOM 3738 O O . ASP A 1 233 ? 15.813 52.384 -9.328 1.000 15.123 612 ASP A O 1
ATOM 3747 N N . PHE A 1 234 ? 17.432 52.065 -7.766 1.000 11.056 613 PHE A N 1
ATOM 3748 C CA . PHE A 1 234 ? 18.507 51.684 -8.719 1.000 12.002 613 PHE A CA 1
ATOM 3749 C C . PHE A 1 234 ? 18.920 50.215 -8.572 1.000 10.282 613 PHE A C 1
ATOM 3750 O O . PHE A 1 234 ? 19.880 49.803 -9.262 1.000 10.740 613 PHE A O 1
ATOM 3767 N N . ILE A 1 235 ? 18.262 49.432 -7.708 1.000 9.530 614 ILE A N 1
ATOM 3768 C CA . ILE A 1 235 ? 18.610 47.987 -7.571 1.000 9.398 614 ILE A CA 1
ATOM 3769 C C . ILE A 1 235 ? 18.113 47.217 -8.814 1.000 9.102 614 ILE A C 1
ATOM 3770 O O . ILE A 1 235 ? 17.264 47.729 -9.583 1.000 9.641 614 ILE A O 1
ATOM 3786 N N . THR A 1 236 ? 18.594 45.983 -8.988 1.000 8.941 615 THR A N 1
ATOM 3787 C CA . THR A 1 236 ? 18.392 45.206 -10.244 1.000 8.862 615 THR A CA 1
ATOM 3788 C C . THR A 1 236 ? 17.152 44.286 -10.220 1.000 8.658 615 THR A C 1
ATOM 3789 O O . THR A 1 236 ? 16.750 43.844 -11.323 1.000 9.297 615 THR A O 1
ATOM 3800 N N . ALA A 1 237 ? 16.604 43.949 -9.038 1.000 8.573 616 ALA A N 1
ATOM 3801 C CA . ALA A 1 237 ? 15.479 42.992 -8.907 1.000 8.756 616 ALA A CA 1
ATOM 3802 C C . ALA A 1 237 ? 14.412 43.547 -7.958 1.000 8.580 616 ALA A C 1
ATOM 3803 O O . ALA A 1 237 ? 14.757 44.102 -6.875 1.000 9.320 616 ALA A O 1
ATOM 3810 N N . VAL A 1 238 ? 13.148 43.347 -8.334 1.000 8.407 617 VAL A N 1
ATOM 3811 C CA . VAL A 1 238 ? 11.940 43.727 -7.538 1.000 8.646 617 VAL A CA 1
ATOM 3812 C C . VAL A 1 238 ? 11.829 42.849 -6.278 1.000 8.717 617 VAL A C 1
ATOM 3813 O O . VAL A 1 238 ? 11.493 43.348 -5.176 1.000 8.988 617 VAL A O 1
ATOM 3826 N N . ASP A 1 239 ? 12.074 41.553 -6.461 1.000 8.949 618 ASP A N 1
ATOM 3827 C CA . ASP A 1 239 ? 11.892 40.500 -5.434 1.000 9.272 618 ASP A CA 1
ATOM 3828 C C . ASP A 1 239 ? 13.168 39.648 -5.438 1.000 9.371 618 ASP A C 1
ATOM 3829 O O . ASP A 1 239 ? 14.266 40.221 -5.432 1.000 9.533 618 ASP A O 1
ATOM 3838 N N . TRP A 1 240 ? 13.051 38.326 -5.381 1.000 9.344 619 TRP A N 1
ATOM 3839 C CA . TRP A 1 240 ? 14.222 37.416 -5.467 1.000 9.550 619 TRP A CA 1
ATOM 3840 C C . TRP A 1 240 ? 14.840 37.440 -6.874 1.000 9.251 619 TRP A C 1
ATOM 3841 O O . TRP A 1 240 ? 15.976 36.973 -7.016 1.000 10.069 619 TRP A O 1
ATOM 3862 N N . GLY A 1 241 ? 14.149 37.927 -7.911 1.000 8.769 620 GLY A N 1
ATOM 3863 C CA . GLY A 1 241 ? 14.682 37.747 -9.280 1.000 9.453 620 GLY A CA 1
ATOM 3864 C C . GLY A 1 241 ? 14.025 38.532 -10.417 1.000 8.716 620 GLY A C 1
ATOM 3865 O O . GLY A 1 241 ? 14.719 38.746 -11.448 1.000 9.386 620 GLY A O 1
ATOM 3869 N N . HIS A 1 242 ? 12.756 38.927 -10.340 1.000 8.536 621 HIS A N 1
ATOM 3870 C CA . HIS A 1 242 ? 12.103 39.679 -11.453 1.000 8.802 621 HIS A CA 1
ATOM 3871 C C . HIS A 1 242 ? 12.837 41.019 -11.665 1.000 8.446 621 HIS A C 1
ATOM 3872 O O . HIS A 1 242 ? 12.943 41.821 -10.697 1.000 9.238 621 HIS A O 1
ATOM 3887 N N . LEU A 1 243 ? 13.296 41.304 -12.897 1.000 9.120 622 LEU A N 1
ATOM 3888 C CA . LEU A 1 243 ? 14.136 42.517 -13.144 1.000 9.150 622 LEU A CA 1
ATOM 3889 C C . LEU A 1 243 ? 13.342 43.818 -12.959 1.000 8.572 622 LEU A C 1
ATOM 3890 O O . LEU A 1 243 ? 12.227 43.951 -13.505 1.000 9.142 622 LEU A O 1
ATOM 3906 N N . THR A 1 244 ? 13.930 44.783 -12.250 1.000 8.807 623 THR A N 1
ATOM 3907 C CA . THR A 1 244 ? 13.472 46.191 -12.255 1.000 8.905 623 THR A CA 1
ATOM 3908 C C . THR A 1 244 ? 13.725 46.811 -13.639 1.000 9.195 623 THR A C 1
ATOM 3909 O O . THR A 1 244 ? 14.442 46.211 -14.479 1.000 9.731 623 THR A O 1
ATOM 3920 N N . LYS A 1 245 ? 13.226 48.022 -13.866 1.000 9.597 624 LYS A N 1
ATOM 3921 C CA . LYS A 1 245 ? 13.549 48.766 -15.114 1.000 10.716 624 LYS A CA 1
ATOM 3922 C C . LYS A 1 245 ? 15.062 48.986 -15.199 1.000 10.465 624 LYS A C 1
ATOM 3923 O O . LYS A 1 245 ? 15.661 48.684 -16.244 1.000 11.208 624 LYS A O 1
ATOM 3942 N N . PRO A 1 246 ? 15.767 49.478 -14.140 1.000 10.580 625 PRO A N 1
ATOM 3943 C CA . PRO A 1 246 ? 17.228 49.592 -14.246 1.000 11.544 625 PRO A CA 1
ATOM 3944 C C . PRO A 1 246 ? 17.959 48.263 -14.510 1.000 10.715 625 PRO A C 1
ATOM 3945 O O . PRO A 1 246 ? 18.926 48.254 -15.264 1.000 11.700 625 PRO A O 1
ATOM 3956 N N . GLY A 1 247 ? 17.507 47.156 -13.908 1.000 10.415 626 GLY A N 1
ATOM 3957 C CA . GLY A 1 247 ? 18.101 45.822 -14.147 1.000 10.194 626 GLY A CA 1
ATOM 3958 C C . GLY A 1 247 ? 17.920 45.377 -15.600 1.000 9.559 626 GLY A C 1
ATOM 3959 O O . GLY A 1 247 ? 18.892 44.901 -16.243 1.000 10.351 626 GLY A O 1
ATOM 3963 N N . SER A 1 248 ? 16.692 45.488 -16.108 1.000 9.063 627 SER A N 1
ATOM 3964 C CA . SER A 1 248 ? 16.353 45.117 -17.508 1.000 9.463 627 SER A CA 1
ATOM 3965 C C . SER A 1 248 ? 17.156 45.995 -18.489 1.000 9.829 627 SER A C 1
ATOM 3966 O O . SER A 1 248 ? 17.729 45.468 -19.478 1.000 9.857 627 SER A O 1
ATOM 3974 N N . ASP A 1 249 ? 17.220 47.303 -18.239 1.000 10.227 628 ASP A N 1
ATOM 3975 C CA . ASP A 1 249 ? 18.001 48.243 -19.084 1.000 10.650 628 ASP A CA 1
ATOM 3976 C C . ASP A 1 249 ? 19.480 47.817 -19.113 1.000 10.617 628 ASP A C 1
ATOM 3977 O O . ASP A 1 249 ? 20.072 47.808 -20.215 1.000 11.631 628 ASP A O 1
ATOM 3986 N N . PHE A 1 250 ? 20.090 47.518 -17.958 1.000 10.782 629 PHE A N 1
ATOM 3987 C CA . PHE A 1 250 ? 21.516 47.096 -17.897 1.000 11.343 629 PHE A CA 1
ATOM 3988 C C . PHE A 1 250 ? 21.723 45.816 -18.722 1.000 11.178 629 PHE A C 1
ATOM 3989 O O . PHE A 1 250 ? 22.679 45.732 -19.521 1.000 11.886 629 PHE A O 1
ATOM 4006 N N . LEU A 1 251 ? 20.859 44.816 -18.528 1.000 10.870 630 LEU A N 1
ATOM 4007 C CA . LEU A 1 251 ? 20.967 43.524 -19.251 1.000 10.798 630 LEU A CA 1
ATOM 4008 C C . LEU A 1 251 ? 21.005 43.795 -20.768 1.000 10.520 630 LEU A C 1
ATOM 4009 O O . LEU A 1 251 ? 21.894 43.257 -21.468 1.000 11.247 630 LEU A O 1
ATOM 4025 N N . PHE A 1 252 ? 20.047 44.567 -21.295 1.000 10.154 631 PHE A N 1
ATOM 4026 C CA . PHE A 1 252 ? 19.933 44.793 -22.761 1.000 10.723 631 PHE A CA 1
ATOM 4027 C C . PHE A 1 252 ? 21.039 45.740 -23.264 1.000 11.405 631 PHE A C 1
ATOM 4028 O O . PHE A 1 252 ? 21.419 45.640 -24.443 1.000 12.714 631 PHE A O 1
ATOM 4045 N N . ASN A 1 253 ? 21.583 46.627 -22.430 1.000 12.278 632 ASN A N 1
ATOM 4046 C CA A ASN A 1 253 ? 22.795 47.406 -22.800 0.500 13.986 632 ASN A CA 1
ATOM 4047 C CA B ASN A 1 253 ? 22.788 47.405 -22.827 0.500 13.946 632 ASN A CA 1
ATOM 4048 C C . ASN A 1 253 ? 23.916 46.413 -23.155 1.000 13.762 632 ASN A C 1
ATOM 4049 O O . ASN A 1 253 ? 24.655 46.672 -24.128 1.000 17.303 632 ASN A O 1
ATOM 4069 N N . LYS A 1 254 ? 24.013 45.299 -22.413 1.000 13.500 633 LYS A N 1
ATOM 4070 C CA . LYS A 1 254 ? 25.059 44.244 -22.582 1.000 15.408 633 LYS A CA 1
ATOM 4071 C C . LYS A 1 254 ? 24.741 43.309 -23.766 1.000 14.919 633 LYS A C 1
ATOM 4072 O O . LYS A 1 254 ? 25.690 42.966 -24.512 1.000 18.691 633 LYS A O 1
ATOM 4087 N N . ILE A 1 255 ? 23.488 42.857 -23.928 1.000 13.390 634 ILE A N 1
ATOM 4088 C CA . ILE A 1 255 ? 23.136 41.738 -24.868 1.000 14.118 634 ILE A CA 1
ATOM 4089 C C . ILE A 1 255 ? 22.373 42.212 -26.114 1.000 13.200 634 ILE A C 1
ATOM 4090 O O . ILE A 1 255 ? 22.176 41.373 -27.021 1.000 14.294 634 ILE A O 1
ATOM 4106 N N . GLY A 1 256 ? 21.925 43.465 -26.177 1.000 12.997 635 GLY A N 1
ATOM 4107 C CA . GLY A 1 256 ? 21.085 43.924 -27.302 1.000 13.289 635 GLY A CA 1
ATOM 4108 C C . GLY A 1 256 ? 21.742 43.687 -28.659 1.000 13.838 635 GLY A C 1
ATOM 4109 O O . GLY A 1 256 ? 21.022 43.342 -29.632 1.000 14.144 635 GLY A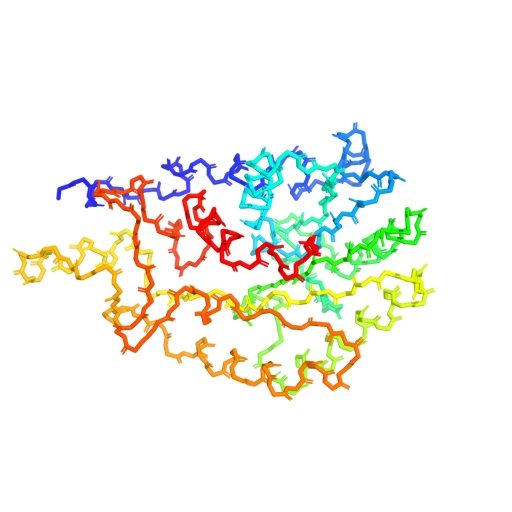 O 1
ATOM 4113 N N . ASN A 1 257 ? 23.067 43.851 -28.763 1.000 14.450 636 ASN A N 1
ATOM 4114 C CA . ASN A 1 257 ? 23.777 43.732 -30.068 1.000 16.450 636 ASN A CA 1
ATOM 4115 C C . ASN A 1 257 ? 23.917 42.256 -30.486 1.000 16.478 636 ASN A C 1
ATOM 4116 O O . ASN A 1 257 ? 24.362 42.017 -31.615 1.000 18.847 636 ASN A O 1
ATOM 4127 N N . LYS A 1 258 ? 23.532 41.292 -29.644 1.000 15.913 637 LYS A N 1
ATOM 4128 C CA . LYS A 1 258 ? 23.456 39.853 -30.016 1.000 16.648 637 LYS A CA 1
ATOM 4129 C C . LYS A 1 258 ? 22.104 39.554 -30.681 1.000 16.944 637 LYS A C 1
ATOM 4130 O O . LYS A 1 258 ? 21.986 38.499 -31.328 1.000 22.041 637 LYS A O 1
ATOM 4149 N N . ILE A 1 259 ? 21.124 40.449 -30.535 1.000 14.162 638 ILE A N 1
ATOM 4150 C CA . ILE A 1 259 ? 19.742 40.290 -31.074 1.000 14.241 638 ILE A CA 1
ATOM 4151 C C . ILE A 1 259 ? 19.611 41.148 -32.341 1.000 14.827 638 ILE A C 1
ATOM 4152 O O . ILE A 1 259 ? 19.251 40.600 -33.407 1.000 16.971 638 ILE A O 1
ATOM 4168 N N . ILE A 1 260 ? 19.924 42.441 -32.230 1.000 14.837 639 ILE A N 1
ATOM 4169 C CA . ILE A 1 260 ? 19.867 43.417 -33.356 1.000 15.481 639 ILE A CA 1
ATOM 4170 C C . ILE A 1 260 ? 21.305 43.655 -33.836 1.000 18.295 639 ILE A C 1
ATOM 4171 O O . ILE A 1 260 ? 22.083 44.301 -33.114 1.000 19.946 639 ILE A O 1
ATOM 4187 N N . LYS A 1 261 ? 21.658 43.110 -35.002 1.000 23.151 640 LYS A N 1
ATOM 4188 C CA . LYS A 1 261 ? 23.045 43.143 -35.546 1.000 29.287 640 LYS A CA 1
ATOM 4189 C C . LYS A 1 261 ? 23.489 44.598 -35.749 1.000 32.443 640 LYS A C 1
ATOM 4190 O O . LYS A 1 261 ? 22.709 45.488 -36.093 1.000 35.779 640 LYS A O 1
#

Foldseek 3Di:
DQLVPPPPLCVVLVVCVLLVNPQQEADDPVSLVVSCQQDQDAQEEEFEAELLRSNLVLQLVVLCVVVVHPHDYHYHYYHLQGLFQFQAATPVRDGSNVSNVVSLVSCLVRLYQEYEGEYDCPGPRHDVPLVVNLVRVLVSVVSNCVSRVNHAYEYEYAAWFFQKFLSVQQVVCCVVPVDGDDQFAPRRTDPCRVVSLVSCVVPVVVSVHHYHYLHVLQHDPHHGGQADDPHDQTGQGSIRGRGRSNNSNSSCVRCVVVVVD

Nearest PDB structures (foldseek):
  6se1-assembly1_A  TM=1.004E+00  e=1.745E-60  Salmonella enterica subsp. enterica serovar Paratyphi A str. ATCC 9150
  7pzh-assembly4_GGG  TM=6.142E-01  e=1.438E-07  Phocaeicola vulgatus
  7pzg-assembly1_AAA  TM=6.539E-01  e=1.024E-06  Phocaeicola vulgatus
  4mg4-assembly1_H  TM=3.793E-01  e=6.656E-02  Burkholderia cenocepacia J2315
  3wqo-assembly1_B  TM=3.415E-01  e=5.167E-02  Methanocaldococcus jannaschii DSM 2661

Sequence (261 aa):
GEYASSVTDVYNYYKYGELLLRGGICHSVQLTAAIISNGCIKNGKHNIFIIGDSSYAAALFNGLSSHYIDNKGSDYIISQMTDGNAPPLFVVDGKDDLQRSVIITLNNNRINEIKRRVQPEVVLLTWSVRGTNGVHHDKKLAIDALSSLTIKKIKEASPDSRIIFIGPVPEWNANLVKIISSNYLSSEFKKTPPLYMTYGLNSEISSEWDSSSYFSSNNVPKMGIEYISAYKALCNESGCLTRVGNGPDFITAVDWGHLTKPGSDFLFNNKIGNKIIK

B-factor: mean 14.96, std 7.29, range [6.26, 71.37]

Organism: Salmonella paratyphi A (strain ATCC 9150 / SARB42) (NCBI:txid295319)

Secondary structure (DSSP, 8-state):
-TTTT---HHHHTTHHHHHTBTTTBS--HHHHHHTT-S--SSSEEEEEESHHHHTTHHHHHHHHHHHT---EEEEEE-TT--SS--S-B-TTS-BHHHHHHHHHHHHHHH--SEEEEE--TTSTTS--SHHHHHHHHHHHHHHHHHH-TT-EEEEE-PPP-BSS-HHHHHHHHHHHHSSPPPSEE-TTB-SHHHHHHHHHHHHSGGGTSEEE-HHHHHEETTEEE-BSSSSGGGBSBSSSSPBPHHHHHHHHHHHGGGT--